Protein AF-A0A938R7X8-F1 (afdb_monomer_lite)

Secondary structure (DSSP, 8-state):
-TTHHHHTSHHHHT--------EEEEEEEEEETTEEEEEEEEEETTTTEEEEEEEEES---BSTTHHHHHHHHHTT-B--HHHHHHHHHHHHHHH--B-TT--HHHHHHHHHHHHGGGGGGGGT--HHHHHTEEEESS-GGG--S-SEEEEEGGGS-TT-TTTTSS-----SSSHHHHHHHHHHHTT-EEEEE-SHHHHHHHHHHHHHTT---EEEE--HHHHHHHHHHHHHH---EEEEPEES--TTTTT-HHHHHTT---SPPEE-HHHHHHHHHHHH-

Foldseek 3Di:
DVCVCVCPDCCNVPVPPPDDQPFAWFKFWAQFQQWIWIKIFTARLVQQFGQFIDIDIPWDKPPPCLRVVLRVQRHRWHLDLVGNLVSLVCSCVPVVMDIPRDDSVRVSVRSNQRSLLSVCVVLPDGRVLNVQKDWFLDRLVPQALFAEEEEELLQDDLPDPCSQHKDDPLPVPTQVSVVCVLCVVSNHYYIYAQADVSVLVVLLVCVVVPTQAYEYEDAPVVCNVCRVSSNVSNRTYMYGYWDDDDCVNVVNVVCSRVSNDNHHIHGPVVSSSSSSVVNHD

Sequence (281 aa):
KEKLPHFSSHDHIFKVRDALPRRKTLTSILKAPGGLIRISMAIDTKTQVINQILITGDFFAYPKRAIFDLESLLKNSKTTSSNTKQIIRNFFAGQKPSIPGVKEDHFIQAVEEGLQKMDLLPHGFDEEDTHHLFPVSKPFAEVKKPEVLLLPYCAKEIDCDFRYQKGCEECGRCSIGDAVQMARSFNMDYLTIQNYEDLESTLYQVKGSGARAFIGSCCEPFYGKHRPDFERIGLPGILVDVERSTCYDLNQEKEAHFGRFENQTHLNLMLLKRVLEYVHG

pLDDT: mean 88.27, std 12.66, range [46.53, 98.31]

Radius of gyration: 22.04 Å; chains: 1; bounding box: 62×57×53 Å

Structure (mmCIF, N/CA/C/O backbone):
data_AF-A0A938R7X8-F1
#
_entry.id   AF-A0A938R7X8-F1
#
loop_
_atom_site.group_PDB
_atom_site.id
_atom_site.type_symbol
_atom_site.label_atom_id
_atom_site.label_alt_id
_atom_site.label_comp_id
_atom_site.label_asym_id
_atom_site.label_entity_id
_atom_site.label_seq_id
_atom_site.pdbx_PDB_ins_code
_atom_site.Cartn_x
_atom_site.Cartn_y
_atom_site.Cartn_z
_atom_site.occupancy
_atom_site.B_iso_or_equiv
_atom_site.auth_seq_id
_atom_site.auth_comp_id
_atom_site.auth_asym_id
_atom_site.auth_atom_id
_atom_site.pdbx_PDB_model_num
ATOM 1 N N . LYS A 1 1 ? -35.991 -30.883 30.902 1.00 56.56 1 LYS A N 1
ATOM 2 C CA . LYS A 1 1 ? -35.515 -32.249 30.557 1.00 56.56 1 LYS A CA 1
ATOM 3 C C . LYS A 1 1 ? -35.259 -32.448 29.052 1.00 56.56 1 LYS A C 1
ATOM 5 O O . LYS A 1 1 ? -34.565 -33.391 28.715 1.00 56.56 1 LYS A O 1
ATOM 10 N N . GLU A 1 2 ? -35.701 -31.554 28.160 1.00 63.00 2 GLU A N 1
ATOM 11 C CA . GLU A 1 2 ? -35.600 -31.742 26.694 1.00 63.00 2 GLU A CA 1
ATOM 12 C C . GLU A 1 2 ? -34.209 -31.568 26.063 1.00 63.00 2 GLU A C 1
ATOM 14 O O . GLU A 1 2 ? -33.995 -32.036 24.953 1.00 63.00 2 GLU A O 1
ATOM 19 N N . LYS A 1 3 ? -33.234 -30.941 26.737 1.00 66.06 3 LYS A N 1
ATOM 20 C CA . LYS A 1 3 ? -31.886 -30.737 26.160 1.00 66.06 3 LYS A CA 1
ATOM 21 C C . LYS A 1 3 ? -30.857 -31.810 26.536 1.00 66.06 3 LYS A C 1
ATOM 23 O O . LYS A 1 3 ? -29.767 -31.821 25.976 1.00 66.06 3 LYS A O 1
ATOM 28 N N . LEU A 1 4 ? -31.199 -32.715 27.459 1.00 73.56 4 LEU A N 1
ATOM 29 C CA . LEU A 1 4 ? -30.327 -33.818 27.889 1.00 73.56 4 LEU A CA 1
ATOM 30 C C . LEU A 1 4 ? -29.855 -34.692 26.711 1.00 73.56 4 LEU A C 1
ATOM 32 O O . LEU A 1 4 ? -28.650 -34.879 26.592 1.00 73.56 4 LEU A O 1
ATOM 36 N N . PRO A 1 5 ? -30.731 -35.128 25.782 1.00 76.75 5 PRO A N 1
ATOM 37 C CA . PRO A 1 5 ? -30.308 -35.950 24.646 1.00 76.75 5 PRO A CA 1
ATOM 38 C C . PRO A 1 5 ? -29.295 -35.246 23.734 1.00 76.75 5 PRO A C 1
ATOM 40 O O . PRO A 1 5 ? -28.366 -35.875 23.241 1.00 76.75 5 PRO A O 1
ATOM 43 N N . HIS A 1 6 ? -29.437 -33.929 23.550 1.00 74.50 6 HIS A N 1
ATOM 44 C CA . HIS A 1 6 ? -28.512 -33.126 22.752 1.00 74.50 6 HIS A CA 1
ATOM 45 C C . HIS A 1 6 ? -27.136 -33.016 23.423 1.00 74.50 6 HIS A C 1
ATOM 47 O O . HIS A 1 6 ? -26.118 -33.239 22.773 1.00 74.50 6 HIS A O 1
ATOM 53 N N . PHE A 1 7 ? -27.084 -32.713 24.725 1.00 75.50 7 PHE A N 1
ATOM 54 C CA . PHE A 1 7 ? -25.819 -32.601 25.465 1.00 75.50 7 PHE A CA 1
ATOM 55 C C . PHE A 1 7 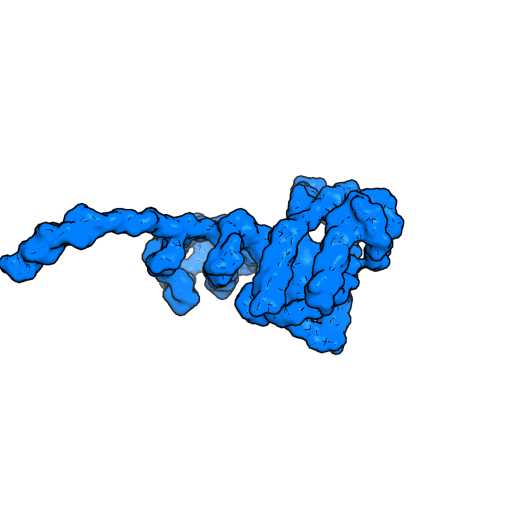? -25.107 -33.947 25.666 1.00 75.50 7 PHE A C 1
ATOM 57 O O . PHE A 1 7 ? -23.892 -33.974 25.831 1.00 75.50 7 PHE A O 1
ATOM 64 N N . SER A 1 8 ? -25.850 -35.054 25.625 1.00 79.62 8 SER A N 1
ATOM 65 C CA . SER A 1 8 ? -25.316 -36.418 25.691 1.00 79.62 8 SER A CA 1
ATOM 66 C C . SER A 1 8 ? -25.003 -37.026 24.317 1.00 79.62 8 SER A C 1
ATOM 68 O O . SER A 1 8 ? -24.576 -38.177 24.251 1.00 79.62 8 SER A O 1
ATOM 70 N N . SER A 1 9 ? -25.241 -36.299 23.220 1.00 81.75 9 SER A N 1
ATOM 71 C CA . SER A 1 9 ? -25.013 -36.810 21.865 1.00 81.75 9 SER A CA 1
ATOM 72 C C . SER A 1 9 ? -23.523 -36.904 21.534 1.00 81.75 9 SER A C 1
ATOM 74 O O . SER A 1 9 ? -22.719 -36.083 21.983 1.00 81.75 9 SER A O 1
ATOM 76 N N . HIS A 1 10 ? -23.157 -37.886 20.705 1.00 73.00 10 HIS A N 1
ATOM 77 C CA . HIS A 1 10 ? -21.786 -38.044 20.213 1.00 73.00 10 HIS A CA 1
ATOM 78 C C . HIS A 1 10 ? -21.304 -36.772 19.496 1.00 73.00 10 HIS A C 1
ATOM 80 O O . HIS A 1 10 ? -20.200 -36.310 19.754 1.00 73.00 10 HIS A O 1
ATOM 86 N N . ASP A 1 11 ? -22.167 -36.142 18.697 1.00 72.62 11 ASP A N 1
ATOM 87 C CA . ASP A 1 11 ? -21.856 -34.898 17.983 1.00 72.62 11 ASP A CA 1
ATOM 88 C C . ASP A 1 11 ? -21.576 -33.713 18.910 1.00 72.62 11 ASP A C 1
ATOM 90 O O . ASP A 1 11 ? -20.862 -32.794 18.523 1.00 72.62 11 ASP A O 1
ATOM 94 N N . HIS A 1 12 ? -22.133 -33.703 20.126 1.00 75.81 12 HIS A N 1
ATOM 95 C CA . HIS A 1 12 ? -21.871 -32.664 21.120 1.00 75.81 12 HIS A CA 1
ATOM 96 C C . HIS A 1 12 ? -20.635 -32.978 21.972 1.00 75.81 12 HIS A C 1
ATOM 98 O O . HIS A 1 12 ? -19.799 -32.100 22.179 1.00 75.81 12 HIS A O 1
ATOM 104 N N . ILE A 1 13 ? -20.505 -34.225 22.438 1.00 77.31 13 ILE A N 1
ATOM 105 C CA . ILE A 1 13 ? -19.392 -34.695 23.282 1.00 77.31 13 ILE A CA 1
ATOM 106 C C . ILE A 1 13 ? -18.076 -34.707 22.495 1.00 77.31 13 ILE A C 1
ATOM 108 O O . ILE A 1 13 ? -17.041 -34.279 23.003 1.00 77.31 13 ILE A O 1
ATOM 112 N N . PHE A 1 14 ? -18.129 -35.164 21.245 1.00 72.06 14 PHE A N 1
ATOM 113 C CA . PHE A 1 14 ? -16.994 -35.280 20.333 1.00 72.06 14 PHE A CA 1
ATOM 114 C C . PHE A 1 14 ? -17.042 -34.235 19.229 1.00 72.06 14 PHE A C 1
ATOM 116 O O . PHE A 1 14 ? -16.393 -34.424 18.199 1.00 72.06 14 PHE A O 1
ATOM 123 N N . LYS A 1 15 ? -17.779 -33.128 19.431 1.00 59.47 15 LYS A N 1
ATOM 124 C CA . LYS A 1 15 ? -17.683 -31.977 18.536 1.00 59.47 15 LYS A CA 1
ATOM 125 C C . LYS A 1 15 ? -16.214 -31.602 18.472 1.00 59.47 15 LYS A C 1
ATOM 127 O O . LYS A 1 15 ? -15.658 -31.084 19.444 1.00 59.47 15 LYS A O 1
ATOM 132 N N . VAL A 1 16 ? -15.578 -31.937 17.352 1.00 54.16 16 VAL A N 1
ATOM 133 C CA . VAL A 1 16 ? -14.173 -31.635 17.120 1.00 54.16 16 VAL A CA 1
ATOM 134 C C . VAL A 1 16 ? -14.055 -30.144 17.365 1.00 54.16 16 VAL A C 1
ATOM 136 O O . VAL A 1 16 ? -14.810 -29.363 16.781 1.00 54.16 16 VAL A O 1
ATOM 139 N N . ARG A 1 17 ? -13.204 -29.758 18.323 1.00 51.19 17 ARG A N 1
ATOM 140 C CA . ARG A 1 17 ? -12.912 -28.348 18.563 1.00 51.19 17 ARG A CA 1
ATOM 141 C C . ARG A 1 17 ? -12.543 -27.784 17.202 1.00 51.19 17 ARG A C 1
ATOM 143 O O . ARG A 1 17 ? -11.549 -28.226 16.628 1.00 51.19 17 ARG A O 1
ATOM 150 N N . ASP A 1 18 ? -13.378 -26.887 16.676 1.00 49.06 18 ASP A N 1
ATOM 151 C CA . ASP A 1 18 ? -13.040 -26.162 15.459 1.00 49.06 18 ASP A CA 1
ATOM 152 C C . ASP A 1 18 ? -11.611 -25.653 15.640 1.00 49.06 18 ASP A C 1
ATOM 154 O O . ASP A 1 18 ? -11.250 -25.225 16.746 1.00 49.06 18 ASP A O 1
ATOM 158 N N . ALA A 1 19 ? -10.795 -25.740 14.587 1.00 53.16 19 ALA A N 1
ATOM 159 C CA . ALA A 1 19 ? -9.468 -25.143 14.618 1.00 53.16 19 ALA A CA 1
ATOM 160 C C . ALA A 1 19 ? -9.593 -23.740 15.228 1.00 53.16 19 ALA A C 1
ATOM 162 O O . ALA A 1 19 ? -10.520 -23.002 14.866 1.00 53.16 19 ALA A O 1
ATOM 163 N N . LEU A 1 20 ? -8.724 -23.431 16.202 1.00 53.94 20 LEU A N 1
ATOM 164 C CA . LEU A 1 20 ? -8.710 -22.142 16.897 1.00 53.94 20 LEU A CA 1
ATOM 165 C C . LEU A 1 20 ? -8.924 -21.022 15.870 1.00 53.94 20 LEU A C 1
ATOM 167 O O . LEU A 1 20 ? -8.388 -21.146 14.760 1.00 53.94 20 LEU A O 1
ATOM 171 N N . PRO A 1 21 ? -9.713 -19.976 16.194 1.00 55.12 21 PRO A N 1
ATOM 172 C CA . PRO A 1 21 ? -9.964 -18.891 15.256 1.00 55.12 21 PRO A CA 1
ATOM 173 C C . PRO A 1 21 ? -8.640 -18.485 14.623 1.00 55.12 21 PRO A C 1
ATOM 175 O O . PRO A 1 21 ? -7.657 -18.263 15.335 1.00 55.12 21 PRO A O 1
ATOM 178 N N . ARG A 1 22 ? -8.596 -18.499 13.284 1.00 71.19 22 ARG A N 1
ATOM 179 C CA . ARG A 1 22 ? -7.396 -18.154 12.521 1.00 71.19 22 ARG A CA 1
ATOM 180 C C . ARG A 1 22 ? -7.185 -16.662 12.722 1.00 71.19 22 ARG A C 1
ATOM 182 O O . ARG A 1 22 ? -7.706 -15.851 11.955 1.00 71.19 22 ARG A O 1
ATOM 189 N N . ARG A 1 23 ? -6.525 -16.330 13.830 1.00 82.56 23 ARG A N 1
ATOM 190 C CA . ARG A 1 23 ? -6.123 -14.982 14.191 1.00 82.56 23 ARG A CA 1
ATOM 191 C C . ARG A 1 23 ? -5.153 -14.535 13.114 1.00 82.56 23 ARG A C 1
ATOM 193 O O . ARG A 1 23 ? -4.143 -15.198 12.908 1.00 82.56 23 ARG A O 1
ATOM 200 N N . LYS A 1 24 ? -5.517 -13.471 12.410 1.00 88.50 24 LYS A N 1
ATOM 201 C CA . LYS A 1 24 ? -4.714 -12.868 11.352 1.00 88.50 24 LYS A CA 1
ATOM 202 C C . LYS A 1 24 ? -4.356 -11.449 11.736 1.00 88.50 24 LYS A C 1
ATOM 204 O O . LYS A 1 24 ? -5.211 -10.715 12.232 1.00 88.50 24 LYS A O 1
ATOM 209 N N . THR A 1 25 ? -3.099 -11.097 11.544 1.00 90.88 25 THR A N 1
ATOM 210 C CA . THR A 1 25 ? -2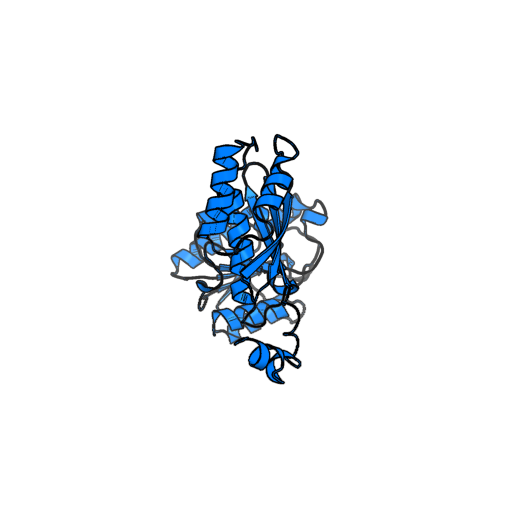.580 -9.752 11.742 1.00 90.88 25 THR A CA 1
ATOM 211 C C . THR A 1 25 ? -2.675 -8.989 10.432 1.00 90.88 25 THR A C 1
ATOM 213 O O . THR A 1 25 ? -2.305 -9.516 9.391 1.00 90.88 25 THR A O 1
ATOM 216 N N . LEU A 1 26 ? -3.207 -7.771 10.484 1.00 92.50 26 LEU A N 1
ATOM 217 C CA . LEU A 1 26 ? -3.293 -6.857 9.351 1.00 92.50 26 LEU A CA 1
ATOM 218 C C . LEU A 1 26 ? -2.761 -5.496 9.766 1.00 92.50 26 LEU A C 1
ATOM 220 O O . LEU A 1 26 ? -2.985 -5.053 10.898 1.00 92.50 26 LEU A O 1
ATOM 224 N N . THR A 1 27 ? -2.114 -4.810 8.831 1.00 91.44 27 THR A N 1
ATOM 225 C CA . THR A 1 27 ? -1.533 -3.491 9.073 1.00 91.44 27 THR A CA 1
ATOM 226 C C . THR A 1 27 ? -1.961 -2.474 8.032 1.00 91.44 27 THR A C 1
ATOM 228 O O . THR A 1 27 ? -2.244 -2.802 6.879 1.00 91.44 27 THR A O 1
ATOM 231 N N . SER A 1 28 ? -1.980 -1.209 8.426 1.00 91.88 28 SER A N 1
ATOM 232 C CA . SER A 1 28 ? -2.167 -0.087 7.510 1.00 91.88 28 SER A CA 1
ATOM 233 C C . SER A 1 28 ? -1.386 1.128 7.974 1.00 91.88 28 SER A C 1
ATOM 235 O O . SER A 1 28 ? -1.013 1.251 9.144 1.00 91.88 28 SER A O 1
ATOM 237 N N . ILE A 1 29 ? -1.114 2.014 7.019 1.00 89.00 29 ILE A N 1
ATOM 238 C CA . ILE A 1 29 ? -0.301 3.205 7.219 1.00 89.00 29 ILE A CA 1
ATOM 239 C C . ILE A 1 29 ? -0.953 4.359 6.480 1.00 89.00 29 ILE A C 1
ATOM 241 O O . ILE A 1 29 ? -1.178 4.292 5.272 1.00 89.00 29 ILE A O 1
ATOM 245 N N . LEU A 1 30 ? -1.220 5.435 7.208 1.00 89.81 30 LEU A N 1
ATOM 246 C CA . LEU A 1 30 ? -1.858 6.633 6.690 1.00 89.81 30 LEU A CA 1
ATOM 247 C C . LEU A 1 30 ? -1.060 7.869 7.099 1.00 89.81 30 LEU A C 1
ATOM 249 O O . LEU A 1 30 ? -0.800 8.077 8.281 1.00 89.81 30 LEU A O 1
ATOM 253 N N . LYS A 1 31 ? -0.704 8.723 6.136 1.00 87.81 31 LYS A N 1
ATOM 254 C CA . LYS A 1 31 ? -0.085 10.021 6.420 1.00 87.81 31 LYS A CA 1
ATOM 255 C C . LYS A 1 31 ? -1.167 11.091 6.539 1.00 87.81 31 LYS A C 1
ATOM 257 O O . LYS A 1 31 ? -1.825 11.421 5.561 1.00 87.81 31 LYS A O 1
ATOM 262 N N . ALA A 1 32 ? -1.328 11.640 7.737 1.00 90.50 32 ALA A N 1
ATOM 263 C CA . ALA A 1 32 ? -2.144 12.818 8.001 1.00 90.50 32 ALA A CA 1
ATOM 264 C C . ALA A 1 32 ? -1.258 14.079 8.104 1.00 90.50 32 ALA A C 1
ATOM 266 O O . ALA A 1 32 ? -0.057 13.966 8.379 1.00 90.50 32 ALA A O 1
ATOM 267 N N . PRO A 1 33 ? -1.828 15.295 7.963 1.00 88.44 33 PRO A N 1
ATOM 268 C CA . PRO A 1 33 ? -1.092 16.547 8.174 1.00 88.44 33 PRO A CA 1
ATOM 269 C C . PRO A 1 33 ? -0.397 16.637 9.540 1.00 88.44 33 PRO A C 1
ATOM 271 O O . PRO A 1 33 ? 0.653 17.258 9.660 1.00 88.44 33 PRO A O 1
ATOM 274 N N . GLY A 1 34 ? -0.983 16.016 10.566 1.00 87.25 34 GLY A N 1
ATOM 275 C CA . GLY A 1 34 ? -0.454 15.979 11.931 1.00 87.25 34 GLY A CA 1
ATOM 276 C C . GLY A 1 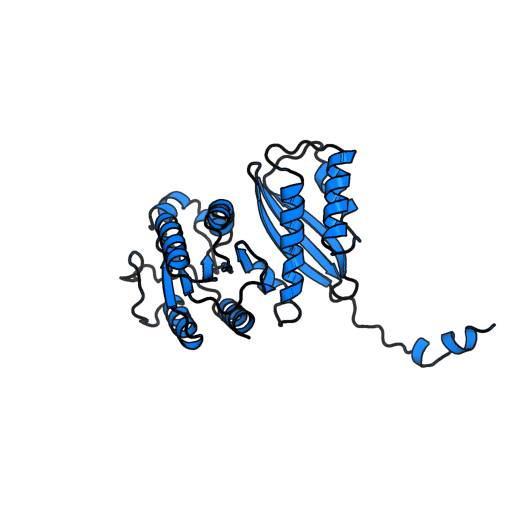34 ? 0.522 14.844 12.231 1.00 87.25 34 GLY A C 1
ATOM 277 O O . GLY A 1 34 ? 1.016 14.779 13.352 1.00 87.25 34 GLY A O 1
ATOM 278 N N . GLY A 1 35 ? 0.767 13.942 11.276 1.00 88.94 35 GLY A N 1
ATOM 279 C CA . GLY A 1 35 ? 1.631 12.782 11.474 1.00 88.94 35 GLY A CA 1
ATOM 280 C C . GLY A 1 35 ? 1.203 11.531 10.700 1.00 88.94 35 GLY A C 1
ATOM 281 O O . GLY A 1 35 ? 0.107 11.440 10.157 1.00 88.94 35 GLY A O 1
ATOM 282 N N . LEU A 1 36 ? 2.100 10.558 10.628 1.00 89.38 36 LEU A N 1
ATOM 283 C CA . LEU A 1 36 ? 1.872 9.182 10.227 1.00 89.38 36 LEU A CA 1
ATOM 284 C C . LEU A 1 36 ? 1.083 8.432 11.306 1.00 89.38 36 LEU A C 1
ATOM 286 O O . LEU A 1 36 ? 1.464 8.427 12.473 1.00 89.38 36 LEU A O 1
ATOM 290 N N . ILE A 1 37 ? 0.027 7.744 10.895 1.00 93.12 37 ILE A N 1
ATOM 291 C CA . ILE A 1 37 ? -0.761 6.812 11.697 1.00 93.12 37 ILE A CA 1
ATOM 292 C C . ILE A 1 37 ? -0.466 5.410 11.176 1.00 93.12 37 ILE A C 1
ATOM 294 O O . ILE A 1 37 ? -0.637 5.137 9.989 1.00 93.12 37 ILE A O 1
ATOM 298 N N . ARG A 1 38 ? -0.038 4.517 12.062 1.00 92.56 38 ARG A N 1
ATOM 299 C CA . ARG A 1 38 ? 0.151 3.093 11.799 1.00 92.56 38 ARG A CA 1
ATOM 300 C C . ARG A 1 38 ? -0.859 2.313 12.620 1.00 92.56 38 ARG A C 1
ATOM 302 O O . ARG A 1 38 ? -1.010 2.548 13.817 1.00 92.56 38 ARG A O 1
ATOM 309 N N . ILE A 1 39 ? -1.541 1.376 11.982 1.00 94.50 39 ILE A N 1
ATOM 310 C CA . ILE A 1 39 ? -2.485 0.487 12.646 1.00 94.50 39 ILE A CA 1
ATOM 311 C C . ILE A 1 39 ? -1.992 -0.942 12.497 1.00 94.50 39 ILE A C 1
ATOM 313 O O . ILE A 1 39 ? -1.574 -1.358 11.421 1.00 94.50 39 ILE A O 1
ATOM 317 N N . SER A 1 40 ? -2.045 -1.696 13.588 1.00 94.25 40 SER A N 1
ATOM 318 C CA . SER A 1 40 ? -1.835 -3.141 13.610 1.00 94.25 40 SER A CA 1
ATOM 319 C C . SER A 1 40 ? -3.025 -3.788 14.300 1.00 94.25 40 SER A C 1
ATOM 321 O O . SER A 1 40 ? -3.309 -3.509 15.463 1.00 94.25 40 SER A O 1
ATOM 323 N N . MET A 1 41 ? -3.753 -4.634 13.583 1.00 95.06 41 MET A N 1
ATOM 324 C CA . MET A 1 41 ? -4.958 -5.295 14.071 1.00 95.06 41 MET A CA 1
ATOM 325 C C . MET A 1 41 ? -4.763 -6.794 14.050 1.00 95.06 41 MET A C 1
ATOM 327 O O . MET A 1 41 ? -4.311 -7.340 13.054 1.00 95.06 41 MET A O 1
ATOM 331 N N . ALA A 1 42 ? -5.172 -7.464 15.119 1.00 93.75 42 ALA A N 1
ATOM 332 C CA . ALA A 1 42 ? -5.318 -8.905 15.117 1.00 93.75 42 ALA A CA 1
ATOM 333 C C . ALA A 1 42 ? -6.804 -9.254 15.086 1.00 93.75 42 ALA A C 1
ATOM 335 O O . ALA A 1 42 ? -7.562 -8.844 15.970 1.00 93.75 42 ALA A O 1
ATOM 336 N N . ILE A 1 43 ? -7.207 -10.003 14.068 1.00 92.88 43 ILE A N 1
ATOM 337 C CA . ILE A 1 43 ? -8.603 -10.225 13.711 1.00 92.88 43 ILE A CA 1
ATOM 338 C C . ILE A 1 43 ? -8.905 -11.715 13.704 1.00 92.88 43 ILE A C 1
ATOM 340 O O . ILE A 1 43 ? -8.140 -12.524 13.179 1.00 92.88 43 ILE A O 1
ATOM 344 N N . ASP A 1 44 ? -10.064 -12.069 14.240 1.00 91.62 44 ASP A N 1
ATOM 345 C CA . ASP A 1 44 ? -10.654 -13.382 14.055 1.00 91.62 44 ASP A CA 1
ATOM 346 C C . ASP A 1 44 ? -11.395 -13.405 12.716 1.00 91.62 44 ASP A C 1
ATOM 348 O O . ASP A 1 44 ? -12.475 -12.830 12.563 1.00 91.62 44 ASP A O 1
ATOM 352 N N . THR A 1 45 ? -10.806 -14.091 11.741 1.00 85.81 45 THR A N 1
ATOM 353 C CA . THR A 1 45 ? -11.348 -14.205 10.379 1.00 85.81 45 THR A CA 1
ATOM 354 C C . THR A 1 45 ? -12.679 -14.957 10.310 1.00 85.81 45 THR A C 1
ATOM 356 O O . THR A 1 45 ? -13.454 -14.729 9.381 1.00 85.81 45 THR A O 1
ATOM 359 N N . LYS A 1 46 ? -12.997 -15.811 11.295 1.00 86.31 46 LYS A N 1
ATOM 360 C CA . LYS A 1 46 ? -14.267 -16.549 11.349 1.00 86.31 46 LYS A CA 1
ATOM 361 C C . LYS A 1 46 ? -15.376 -15.698 11.951 1.00 86.31 46 LYS A C 1
ATOM 363 O O . LYS A 1 46 ? -16.487 -15.682 11.430 1.00 86.31 46 LYS A O 1
ATOM 368 N N . THR A 1 47 ? -15.098 -15.008 13.056 1.00 89.81 47 THR A N 1
ATOM 369 C CA . THR A 1 47 ? -16.126 -14.206 13.745 1.00 89.81 47 THR A CA 1
ATOM 370 C C . THR A 1 47 ? -16.205 -12.762 13.255 1.00 89.81 47 THR A C 1
ATOM 372 O O . THR A 1 47 ? -17.178 -12.074 13.592 1.00 89.81 47 THR A O 1
ATOM 375 N N . GLN A 1 48 ? -15.242 -12.330 12.428 1.00 91.50 48 GLN A N 1
ATOM 376 C CA . GLN A 1 48 ? -15.125 -10.975 11.880 1.00 91.50 48 GLN A CA 1
ATOM 377 C C . GLN A 1 48 ? -15.073 -9.938 13.013 1.00 91.50 48 GLN A C 1
ATOM 379 O O . GLN A 1 48 ? -15.849 -8.980 13.070 1.00 91.50 48 GLN A O 1
ATOM 384 N N . VAL A 1 49 ? -14.195 -10.203 13.986 1.00 94.62 49 VAL A N 1
ATOM 385 C CA . VAL A 1 49 ? -14.023 -9.411 15.211 1.00 94.62 49 VAL A CA 1
ATOM 386 C C . VAL A 1 49 ? -12.565 -8.996 15.359 1.00 94.62 49 VAL A C 1
ATOM 388 O O . VAL A 1 49 ? -11.660 -9.818 15.229 1.00 94.62 49 VAL A O 1
ATOM 391 N N . ILE A 1 50 ? -12.346 -7.726 15.693 1.00 95.81 50 ILE A N 1
ATOM 392 C CA . ILE A 1 50 ? -11.031 -7.185 16.041 1.00 95.81 50 ILE A CA 1
ATOM 393 C C . ILE A 1 50 ? -10.686 -7.671 17.453 1.00 95.81 50 ILE A C 1
ATOM 395 O O . ILE A 1 50 ? -11.196 -7.136 18.431 1.00 95.81 50 ILE A O 1
ATOM 399 N N . ASN A 1 51 ? -9.835 -8.684 17.610 1.00 94.38 51 ASN A N 1
ATOM 400 C CA . ASN A 1 51 ? -9.418 -9.150 18.941 1.00 94.38 51 ASN A CA 1
ATOM 401 C C . ASN A 1 51 ? -8.503 -8.140 19.642 1.00 94.38 51 ASN A C 1
ATOM 403 O O . ASN A 1 51 ? -8.508 -8.029 20.870 1.00 94.38 51 ASN A O 1
ATOM 407 N N . GLN A 1 52 ? -7.684 -7.441 18.859 1.00 94.69 52 GLN A N 1
ATOM 408 C CA . GLN A 1 52 ? -6.741 -6.440 19.332 1.00 94.69 52 GLN A CA 1
ATOM 409 C C . GLN A 1 52 ? -6.475 -5.430 18.220 1.00 94.69 52 GLN A C 1
ATOM 411 O O . GLN A 1 52 ? -6.411 -5.804 17.052 1.00 94.69 52 GLN A O 1
ATOM 416 N N . ILE A 1 53 ? -6.289 -4.172 18.596 1.00 96.38 53 ILE A N 1
ATOM 417 C CA . ILE A 1 53 ? -5.814 -3.110 17.719 1.00 96.38 53 ILE A CA 1
ATOM 418 C C . ILE A 1 53 ? -4.751 -2.312 18.468 1.00 96.38 53 ILE A C 1
ATOM 420 O O . ILE A 1 53 ? -4.876 -2.100 19.673 1.00 96.38 53 ILE A O 1
ATOM 424 N N . LEU A 1 54 ? -3.702 -1.933 17.754 1.00 96.31 54 LEU A N 1
ATOM 425 C CA . LEU A 1 54 ? -2.635 -1.057 18.203 1.00 96.31 54 LEU A CA 1
ATOM 426 C C . LEU A 1 54 ? -2.535 0.089 17.196 1.00 96.31 54 LEU A C 1
ATOM 428 O O . LEU A 1 54 ? -2.411 -0.156 15.994 1.00 96.31 54 LEU A O 1
ATOM 432 N N . ILE A 1 55 ? -2.609 1.318 17.688 1.00 95.94 55 ILE A N 1
ATOM 433 C CA . ILE A 1 55 ? -2.544 2.548 16.912 1.00 95.94 55 ILE A CA 1
ATOM 434 C C . ILE A 1 55 ? -1.287 3.296 17.356 1.00 95.94 55 ILE A C 1
ATOM 436 O O . ILE A 1 55 ? -1.191 3.790 18.478 1.00 95.94 55 ILE A O 1
ATOM 440 N N . THR A 1 56 ? -0.308 3.387 16.464 1.00 93.69 56 THR A N 1
ATOM 441 C CA . THR A 1 56 ? 0.966 4.076 16.700 1.00 93.69 56 THR A CA 1
ATOM 442 C C . THR A 1 56 ? 1.196 5.148 15.646 1.00 93.69 56 THR A C 1
ATOM 444 O O . THR A 1 56 ? 0.442 5.267 14.682 1.00 93.69 56 THR A O 1
ATOM 447 N N . GLY A 1 57 ? 2.211 5.984 15.836 1.00 89.12 57 GLY A N 1
ATOM 448 C CA . GLY A 1 57 ? 2.486 7.080 14.920 1.00 89.12 57 GLY A CA 1
ATOM 449 C C . GLY A 1 57 ? 3.373 8.157 15.518 1.00 89.12 57 GLY A C 1
ATOM 450 O O . GLY A 1 57 ? 3.782 8.061 16.674 1.00 89.12 57 GLY A O 1
ATOM 451 N N . ASP A 1 58 ? 3.637 9.191 14.726 1.00 90.19 58 ASP A N 1
ATOM 452 C CA . ASP A 1 58 ? 4.408 10.384 15.109 1.00 90.19 58 ASP A CA 1
ATOM 453 C C . ASP A 1 58 ? 3.502 11.610 15.389 1.00 90.19 58 ASP A C 1
ATOM 455 O O . ASP A 1 58 ? 3.963 12.750 15.377 1.00 90.19 58 ASP A O 1
ATOM 459 N N . PHE A 1 59 ? 2.212 11.389 15.670 1.00 92.06 59 PHE A N 1
ATOM 460 C CA . PHE A 1 59 ? 1.242 12.434 16.013 1.00 92.06 59 PHE A CA 1
ATOM 461 C C . PHE A 1 59 ? 1.099 12.626 17.532 1.00 92.06 59 PHE A C 1
ATOM 463 O O . PHE A 1 59 ? 1.285 11.707 18.331 1.00 92.06 59 PHE A O 1
ATOM 470 N N . PHE A 1 60 ? 0.686 13.825 17.946 1.00 91.88 60 PHE A N 1
ATOM 471 C CA . PHE A 1 60 ? 0.454 14.150 19.355 1.00 91.88 60 PHE A CA 1
ATOM 472 C C . PHE A 1 60 ? -1.037 14.139 19.685 1.00 91.88 60 PHE A C 1
ATOM 474 O O . PHE A 1 60 ? -1.809 14.879 19.082 1.00 91.88 60 PHE A O 1
ATOM 481 N N . ALA A 1 61 ? -1.438 13.337 20.673 1.00 93.44 61 ALA A N 1
ATOM 482 C CA . ALA A 1 61 ? -2.821 13.247 21.132 1.00 93.44 61 ALA A CA 1
ATOM 483 C C . ALA A 1 61 ? -2.992 13.782 22.560 1.00 93.44 61 ALA A C 1
ATOM 485 O O . ALA A 1 61 ? -2.226 13.451 23.471 1.00 93.44 61 ALA A O 1
ATOM 486 N N . TYR A 1 62 ? -4.041 14.579 22.759 1.00 93.81 62 TYR A N 1
ATOM 487 C CA . TYR A 1 62 ? -4.420 15.158 24.041 1.00 93.81 62 TYR A CA 1
ATOM 488 C C . TYR A 1 62 ? -5.879 14.803 24.370 1.00 93.81 62 TYR A C 1
ATOM 490 O O . TYR A 1 62 ? -6.774 15.142 23.595 1.00 93.81 62 TYR A O 1
ATOM 498 N N . PRO A 1 63 ? -6.148 14.155 25.518 1.00 94.00 63 PRO A N 1
ATOM 499 C CA . PRO A 1 63 ? -5.186 13.694 26.525 1.00 94.00 63 PRO A CA 1
ATOM 500 C C . PRO A 1 63 ? -4.299 12.543 26.015 1.00 94.00 63 PRO A C 1
ATOM 502 O O . PRO A 1 63 ? -4.689 11.816 25.108 1.00 94.00 63 PRO A O 1
ATOM 505 N N . LYS A 1 64 ? -3.140 12.310 26.656 1.00 89.19 64 LYS A N 1
ATOM 506 C CA . LYS A 1 64 ? -2.196 11.231 26.272 1.00 89.19 64 LYS A CA 1
ATOM 507 C C . LYS A 1 64 ? -2.840 9.839 26.210 1.00 89.19 64 LYS A C 1
ATOM 509 O O . LYS A 1 64 ? -2.363 8.971 25.494 1.00 89.19 64 LYS A O 1
ATOM 514 N N . ARG A 1 65 ? -3.919 9.628 26.972 1.00 93.44 65 ARG A N 1
ATOM 515 C CA . ARG A 1 65 ? -4.673 8.368 27.023 1.00 93.44 65 ARG A CA 1
ATOM 516 C C . ARG A 1 65 ? -5.693 8.173 25.898 1.00 93.44 65 ARG A C 1
ATOM 518 O O . ARG A 1 65 ? -6.207 7.071 25.766 1.00 93.44 65 ARG A O 1
ATOM 525 N N . ALA A 1 66 ? -5.967 9.204 25.095 1.00 94.88 66 ALA A N 1
ATOM 526 C CA . ALA A 1 66 ? -7.027 9.182 24.087 1.00 94.88 66 ALA A CA 1
ATOM 527 C C . ALA A 1 66 ? -6.891 8.001 23.113 1.00 94.88 66 ALA A C 1
ATOM 529 O O . ALA A 1 66 ? -7.882 7.362 22.776 1.00 94.88 66 ALA A O 1
ATOM 530 N N . ILE A 1 67 ? -5.664 7.675 22.702 1.00 95.31 67 ILE A N 1
ATOM 531 C CA . ILE A 1 67 ? -5.418 6.565 21.775 1.00 95.31 67 ILE A CA 1
ATOM 532 C C . ILE A 1 67 ? -5.696 5.213 22.434 1.00 95.31 67 ILE A C 1
ATOM 534 O O . ILE A 1 67 ? -6.394 4.399 21.842 1.00 95.31 67 ILE A O 1
ATOM 538 N N . PHE A 1 68 ? -5.277 5.008 23.687 1.00 95.50 68 PHE A N 1
ATOM 539 C CA . PHE A 1 68 ? -5.596 3.784 24.434 1.00 95.50 68 PHE A CA 1
ATOM 540 C C . PHE A 1 68 ? -7.103 3.615 24.662 1.00 95.50 68 PHE A C 1
ATOM 542 O O . PHE A 1 68 ? -7.624 2.498 24.623 1.00 95.50 68 PHE A O 1
ATOM 549 N N . ASP A 1 69 ? -7.816 4.719 24.896 1.00 96.44 69 ASP A N 1
ATOM 550 C CA . ASP A 1 69 ? -9.271 4.701 25.040 1.00 96.44 69 ASP A CA 1
ATOM 551 C C . ASP A 1 69 ? -9.940 4.307 23.706 1.00 96.44 69 ASP A C 1
ATOM 553 O O . ASP A 1 69 ? -10.827 3.451 23.696 1.00 96.44 69 ASP A O 1
ATOM 557 N N . LEU A 1 70 ? -9.470 4.844 22.572 1.00 96.75 70 LEU A N 1
ATOM 558 C CA . LEU A 1 70 ? -9.949 4.463 21.237 1.00 96.75 70 LEU A CA 1
ATOM 559 C C . LEU A 1 70 ? -9.647 2.992 20.900 1.00 96.75 70 LEU A C 1
ATOM 561 O O . LEU A 1 70 ? -10.534 2.272 20.442 1.00 96.75 70 LEU A O 1
ATOM 565 N N . GLU A 1 71 ? -8.426 2.523 21.163 1.00 97.44 71 GLU A N 1
ATOM 566 C CA . GLU A 1 71 ? -8.038 1.116 20.996 1.00 97.44 71 GLU A CA 1
ATOM 567 C C . GLU A 1 71 ? -8.942 0.185 21.809 1.00 97.44 71 GLU A C 1
ATOM 569 O O . GLU A 1 71 ? -9.402 -0.844 21.311 1.00 97.44 71 GLU A O 1
ATOM 574 N N . SER A 1 72 ? -9.246 0.570 23.051 1.00 96.94 72 SER A N 1
ATOM 575 C CA . SER A 1 72 ? -10.117 -0.198 23.942 1.00 96.94 72 SER A CA 1
ATOM 576 C C . SER A 1 72 ? -11.554 -0.283 23.426 1.00 96.94 72 SER A C 1
ATOM 578 O O . SER A 1 72 ? -12.188 -1.323 23.591 1.00 96.94 72 SER A O 1
ATOM 580 N N . LEU A 1 73 ? -12.063 0.775 22.784 1.00 96.94 73 LEU A N 1
ATOM 581 C CA . LEU A 1 73 ? -13.399 0.795 22.177 1.00 96.94 73 LEU A CA 1
ATOM 582 C C . LEU A 1 73 ? -13.487 -0.058 20.905 1.00 96.94 73 LEU A C 1
ATOM 584 O O . LEU A 1 73 ? -14.518 -0.674 20.639 1.00 96.94 73 LEU A O 1
ATOM 588 N N . LEU A 1 74 ? -12.418 -0.086 20.110 1.00 97.06 74 LEU A N 1
ATOM 589 C CA . LEU A 1 74 ? -12.343 -0.888 18.886 1.00 97.06 74 LEU A CA 1
ATOM 590 C C . LEU A 1 74 ? -12.055 -2.367 19.179 1.00 97.06 74 LEU A C 1
ATOM 592 O O . LEU A 1 74 ? -12.434 -3.241 18.391 1.00 97.06 74 LEU A O 1
ATOM 596 N N . LYS A 1 75 ? -11.431 -2.674 20.318 1.00 96.00 75 LYS A N 1
ATOM 597 C CA . LYS A 1 75 ? -11.205 -4.042 20.781 1.00 96.00 75 LYS A CA 1
ATOM 598 C C . LYS A 1 75 ? -12.528 -4.794 20.959 1.00 96.00 75 LYS A C 1
ATOM 600 O O . LYS A 1 75 ? -13.479 -4.308 21.557 1.00 96.00 75 LYS A O 1
ATOM 605 N N . ASN A 1 76 ? -12.553 -6.032 20.478 1.00 95.00 76 ASN A N 1
ATOM 606 C CA . ASN A 1 76 ? -13.703 -6.936 20.430 1.00 95.00 76 ASN A CA 1
ATOM 607 C C . ASN A 1 76 ? -14.903 -6.414 19.620 1.00 95.00 76 ASN A C 1
ATOM 609 O O . ASN A 1 76 ? -16.001 -6.962 19.727 1.00 95.00 76 ASN A O 1
ATOM 613 N N . SER A 1 77 ? -14.709 -5.388 18.791 1.00 95.69 77 SER A N 1
ATOM 614 C CA . SER A 1 77 ? -15.754 -4.866 17.915 1.00 95.69 77 SER A CA 1
ATOM 615 C C . SER A 1 77 ? -15.793 -5.601 16.568 1.00 95.69 77 SER A C 1
ATOM 617 O O . SER A 1 77 ? -14.846 -6.294 16.182 1.00 95.69 77 SER A O 1
ATOM 619 N N . LYS A 1 78 ? -16.915 -5.484 15.848 1.00 95.19 78 LYS A N 1
ATOM 620 C CA . LYS A 1 78 ? -17.076 -6.065 14.508 1.00 95.19 78 LYS A CA 1
ATOM 621 C C . LYS A 1 78 ? -16.241 -5.304 13.480 1.00 95.19 78 LYS A C 1
ATOM 623 O O . LYS A 1 78 ? -16.216 -4.076 13.508 1.00 95.19 78 LYS A O 1
ATOM 628 N N . THR A 1 79 ? -15.651 -6.033 12.532 1.00 93.50 79 THR A N 1
ATOM 629 C CA . THR A 1 79 ? -14.851 -5.485 11.416 1.00 93.50 79 THR A CA 1
ATOM 630 C C . THR A 1 79 ? -15.692 -4.786 10.342 1.00 93.50 79 THR A C 1
ATOM 632 O O . THR A 1 79 ? -15.156 -4.262 9.374 1.00 93.50 79 THR A O 1
ATOM 635 N N . THR A 1 80 ? -17.019 -4.756 10.473 1.00 93.56 80 THR A N 1
ATOM 636 C CA . THR A 1 80 ? -17.887 -4.066 9.514 1.00 93.56 80 THR A CA 1
ATOM 637 C C . THR A 1 80 ? -17.589 -2.565 9.491 1.00 93.56 80 THR A C 1
ATOM 639 O O . THR A 1 80 ? -17.605 -1.920 10.539 1.00 93.56 80 THR A O 1
ATOM 642 N N . SER A 1 81 ? -17.416 -2.005 8.288 1.00 90.75 81 SER A N 1
ATOM 643 C CA . SER A 1 81 ? -17.152 -0.575 8.048 1.00 90.75 81 SER A CA 1
ATOM 644 C C . SER A 1 81 ? -18.092 0.357 8.827 1.00 90.75 81 SER A C 1
ATOM 646 O O . SER A 1 81 ? -17.642 1.299 9.474 1.00 90.75 81 SER A O 1
ATOM 648 N N . SER A 1 82 ? -19.399 0.074 8.845 1.00 94.69 82 SER A N 1
ATOM 649 C CA . SER A 1 82 ? -20.376 0.884 9.586 1.00 94.69 82 SER A CA 1
ATOM 650 C C . SER A 1 82 ? -20.123 0.892 11.096 1.00 94.69 82 SER A C 1
ATOM 652 O O . SER A 1 82 ? -20.242 1.938 11.731 1.00 94.69 82 SER A O 1
ATOM 654 N N . ASN A 1 83 ? -19.740 -0.251 11.670 1.00 95.94 83 ASN A N 1
ATOM 655 C CA . ASN A 1 83 ? -19.488 -0.392 13.099 1.00 95.94 83 ASN A CA 1
ATOM 656 C C . ASN A 1 83 ? -18.223 0.367 13.520 1.00 95.94 83 ASN A C 1
ATOM 658 O O . ASN A 1 83 ? -18.268 1.166 14.454 1.00 95.94 83 ASN A O 1
ATOM 662 N N . THR A 1 84 ? -17.108 0.164 12.816 1.00 95.69 84 THR A N 1
ATOM 663 C CA . THR A 1 84 ? -15.839 0.835 13.135 1.00 95.69 84 THR A CA 1
ATOM 664 C C . THR A 1 84 ? -15.937 2.346 12.930 1.00 95.69 84 THR A C 1
ATOM 666 O O . THR A 1 84 ? -15.543 3.103 13.819 1.00 95.69 84 THR A O 1
ATOM 669 N N . LYS A 1 85 ? -16.570 2.799 11.836 1.00 96.94 85 LYS A N 1
ATOM 670 C CA . LYS A 1 85 ? -16.892 4.218 11.599 1.00 96.94 85 LYS A CA 1
ATOM 671 C C . LYS A 1 85 ? -17.693 4.822 12.742 1.00 96.94 85 LYS A C 1
ATOM 673 O O . LYS A 1 85 ? -17.353 5.900 13.226 1.00 96.94 85 LYS A O 1
ATOM 678 N N . GLN A 1 86 ? -18.748 4.138 13.182 1.00 97.31 86 GLN A N 1
ATOM 679 C CA . GLN A 1 86 ? -19.602 4.639 14.251 1.00 97.31 86 GLN A CA 1
ATOM 680 C C . GLN A 1 86 ? -18.848 4.747 15.580 1.00 97.31 86 GLN A C 1
ATOM 682 O O . GLN A 1 86 ? -18.996 5.751 16.273 1.00 97.31 86 GLN A O 1
ATOM 687 N N . ILE A 1 87 ? -18.025 3.751 15.928 1.00 97.44 87 ILE A N 1
ATOM 688 C CA . ILE A 1 87 ? -17.207 3.773 17.150 1.00 97.44 87 ILE A CA 1
ATOM 689 C C . ILE A 1 87 ? -16.264 4.979 17.142 1.00 97.44 87 ILE A C 1
ATOM 691 O O . ILE A 1 87 ? -16.228 5.727 18.120 1.00 97.44 87 ILE A O 1
ATOM 695 N N . ILE A 1 88 ? -15.551 5.201 16.034 1.00 97.31 88 ILE A N 1
ATOM 696 C CA . ILE A 1 88 ? -14.596 6.307 15.911 1.00 97.31 88 ILE A CA 1
ATOM 697 C C . ILE A 1 88 ? -15.328 7.651 15.999 1.00 97.31 88 ILE A C 1
ATOM 699 O O . ILE A 1 88 ? -14.975 8.482 16.832 1.00 97.31 88 ILE A O 1
ATOM 703 N N . ARG A 1 89 ? -16.402 7.851 15.228 1.00 97.38 89 ARG A N 1
ATOM 704 C CA . ARG A 1 89 ? -17.190 9.097 15.276 1.00 97.38 89 ARG A CA 1
ATOM 705 C C . ARG A 1 89 ? -17.756 9.376 16.665 1.00 97.38 89 ARG A C 1
ATOM 707 O O . ARG A 1 89 ? -17.671 10.496 17.158 1.00 97.38 89 ARG A O 1
ATOM 714 N N . ASN A 1 90 ? -18.290 8.355 17.336 1.00 97.25 90 ASN A N 1
ATOM 715 C CA . ASN A 1 90 ? -18.808 8.496 18.697 1.00 97.25 90 ASN A CA 1
ATOM 716 C C . ASN A 1 90 ? -17.708 8.880 19.692 1.00 97.25 90 ASN A C 1
ATOM 718 O O . ASN A 1 90 ? -17.942 9.702 20.578 1.00 97.25 90 ASN A O 1
ATOM 722 N N . PHE A 1 91 ? -16.510 8.311 19.546 1.00 96.88 91 PHE A N 1
ATOM 723 C CA . PHE A 1 91 ? -15.362 8.653 20.377 1.00 96.88 91 PHE A CA 1
ATOM 724 C C . PHE A 1 91 ? -14.966 10.127 20.214 1.00 96.88 91 PHE A C 1
ATOM 726 O O . PHE A 1 91 ? -14.842 10.839 21.213 1.00 96.88 91 PHE A O 1
ATOM 733 N N . PHE A 1 92 ? -14.850 10.614 18.975 1.00 95.69 92 PHE A N 1
ATOM 734 C CA . PHE A 1 92 ? -14.505 12.011 18.705 1.00 95.69 92 PHE A CA 1
ATOM 735 C C . PHE A 1 92 ? -15.612 12.990 19.121 1.00 95.69 92 PHE A C 1
ATOM 737 O O . PHE A 1 92 ? -15.313 14.036 19.697 1.00 95.69 92 PHE A O 1
ATOM 744 N N . ALA A 1 93 ? -16.886 12.637 18.935 1.00 95.00 93 ALA A N 1
ATOM 745 C CA . ALA A 1 93 ? -18.014 13.457 19.374 1.00 95.00 93 ALA A CA 1
ATOM 746 C C . ALA A 1 93 ? -18.143 13.538 20.908 1.00 95.00 93 ALA A C 1
ATOM 748 O O . ALA A 1 93 ? -18.453 14.605 21.449 1.00 95.00 93 ALA A O 1
ATOM 749 N N . GLY A 1 94 ? -17.914 12.421 21.606 1.00 92.94 94 GLY A N 1
ATOM 750 C CA . GLY A 1 94 ? -18.092 12.307 23.054 1.00 92.94 94 GLY A CA 1
ATOM 751 C C . GLY A 1 94 ? -16.899 12.817 23.862 1.00 92.94 94 GLY A C 1
ATOM 752 O O . GLY A 1 94 ? -17.074 13.643 24.755 1.00 92.94 94 GLY A O 1
ATOM 753 N N . GLN A 1 95 ? -15.689 12.339 23.555 1.00 89.69 95 GLN A N 1
ATOM 754 C CA . GLN A 1 95 ? -14.478 12.698 24.303 1.00 89.69 95 GLN A CA 1
ATOM 755 C C . GLN A 1 95 ? -13.801 13.970 23.790 1.00 89.69 95 GLN A C 1
ATOM 757 O O . GLN A 1 95 ? -13.073 14.610 24.546 1.00 89.69 95 GLN A O 1
ATOM 762 N N . LYS A 1 96 ? -14.041 14.341 22.524 1.00 90.81 96 LYS A N 1
ATOM 763 C CA . LYS A 1 96 ? -13.442 15.510 21.857 1.00 90.81 96 LYS A CA 1
ATOM 764 C C . LYS A 1 96 ? -11.920 15.604 22.065 1.00 90.81 96 LYS A C 1
ATOM 766 O O . LYS A 1 96 ? -11.431 16.636 22.531 1.00 90.81 96 LYS A O 1
ATOM 771 N N . PRO A 1 97 ? -11.159 14.535 21.754 1.00 93.44 97 PRO A N 1
ATOM 772 C CA . PRO A 1 97 ? -9.708 14.571 21.866 1.00 93.44 97 PRO A CA 1
ATOM 773 C C . PRO A 1 97 ? -9.129 15.626 20.914 1.00 93.44 97 PRO A C 1
ATOM 775 O O . PRO A 1 97 ? -9.612 15.811 19.796 1.00 93.44 97 PRO A O 1
ATOM 778 N N . SER A 1 98 ? -8.067 16.300 21.347 1.00 93.62 98 SER A N 1
ATOM 779 C CA . SER A 1 98 ? -7.311 17.231 20.512 1.00 93.62 98 SER A CA 1
ATOM 780 C C . SER A 1 98 ? -6.092 16.519 19.940 1.00 93.62 98 SER A C 1
ATOM 782 O O . SER A 1 98 ? -5.197 16.110 20.682 1.00 93.62 98 SER A O 1
ATOM 784 N N . ILE A 1 99 ? -6.073 16.346 18.620 1.00 94.88 99 ILE A N 1
ATOM 785 C CA . ILE A 1 99 ? -4.969 15.723 17.885 1.00 94.88 99 ILE A CA 1
ATOM 786 C C . ILE A 1 99 ? -4.605 16.671 16.732 1.00 94.88 99 ILE A C 1
ATOM 788 O O . ILE A 1 99 ? -5.246 16.634 15.680 1.00 94.88 99 ILE A O 1
ATOM 792 N N . PRO A 1 100 ? -3.652 17.602 16.924 1.00 93.56 100 PRO A N 1
ATOM 793 C CA . PRO A 1 100 ? -3.329 18.613 15.922 1.00 93.56 100 PRO A CA 1
ATOM 794 C C . PRO A 1 100 ? -2.999 17.990 14.562 1.00 93.56 100 PRO A C 1
ATOM 796 O O . PRO A 1 100 ? -2.159 17.104 14.466 1.00 93.56 100 PRO A O 1
ATOM 799 N N . GLY A 1 101 ? -3.684 18.442 13.507 1.00 92.25 101 GLY A N 1
ATOM 800 C CA . GLY A 1 101 ? -3.482 17.951 12.140 1.00 92.25 101 GLY A CA 1
ATOM 801 C C . GLY A 1 101 ? -4.036 16.547 11.855 1.00 92.25 101 GLY A C 1
ATOM 802 O O . GLY A 1 101 ? -3.892 16.065 10.731 1.00 92.25 101 GLY A O 1
ATOM 803 N N . VAL A 1 102 ? -4.704 15.896 12.813 1.00 94.44 102 VAL A N 1
ATOM 804 C CA . VAL A 1 102 ? -5.354 14.595 12.613 1.00 94.44 102 VAL A CA 1
ATOM 805 C C . VAL A 1 102 ? -6.844 14.686 12.941 1.00 94.44 102 VAL A C 1
ATOM 807 O O . VAL A 1 102 ? -7.236 15.161 14.002 1.00 94.44 102 VAL A O 1
ATOM 810 N N . LYS A 1 103 ? -7.689 14.226 12.016 1.00 94.38 103 LYS A N 1
ATOM 811 C CA . LYS A 1 103 ? -9.149 14.207 12.143 1.00 94.38 103 LYS A CA 1
ATOM 812 C C . LYS A 1 103 ? -9.657 12.778 12.313 1.00 94.38 103 LYS A C 1
ATOM 814 O O . LYS A 1 103 ? -8.946 11.824 11.999 1.00 94.38 103 LYS A O 1
ATOM 819 N N . GLU A 1 104 ? -10.907 12.642 12.749 1.00 95.19 104 GLU A N 1
ATOM 820 C CA . GLU A 1 104 ? -11.593 11.348 12.854 1.00 95.19 104 GLU A CA 1
ATOM 821 C C . GLU A 1 104 ? -11.587 10.564 11.534 1.00 95.19 104 GLU A C 1
ATOM 823 O O . GLU A 1 104 ? -11.349 9.358 11.548 1.00 95.19 104 GLU A O 1
ATOM 828 N N . ASP A 1 105 ? -11.736 11.254 10.398 1.00 94.81 105 ASP A N 1
ATOM 829 C CA . ASP A 1 105 ? -11.721 10.640 9.067 1.00 94.81 105 ASP A CA 1
ATOM 830 C C . ASP A 1 105 ? -10.392 9.947 8.754 1.00 94.81 105 ASP A C 1
ATOM 832 O O . ASP A 1 105 ? -10.391 8.908 8.102 1.00 94.81 105 ASP A O 1
ATOM 836 N N . HIS A 1 106 ? -9.268 10.449 9.280 1.00 94.81 106 HIS A N 1
ATOM 837 C CA . HIS A 1 106 ? -7.980 9.780 9.106 1.00 94.81 106 HIS A CA 1
ATOM 838 C C . HIS A 1 106 ? -7.947 8.449 9.876 1.00 94.81 106 HIS A C 1
ATOM 840 O O . HIS A 1 106 ? -7.500 7.436 9.351 1.00 94.81 106 HIS A O 1
ATOM 846 N N . PHE A 1 107 ? -8.469 8.396 11.105 1.00 96.19 107 PHE A N 1
ATOM 847 C CA . PHE A 1 107 ? -8.545 7.125 11.837 1.00 96.19 107 PHE A CA 1
ATOM 848 C C . PHE A 1 107 ? -9.503 6.139 11.171 1.00 96.19 107 PHE A C 1
ATOM 850 O O . PHE A 1 107 ? -9.196 4.951 11.098 1.00 96.19 107 PHE A O 1
ATOM 857 N N . ILE A 1 108 ? -10.636 6.629 10.660 1.00 96.19 108 ILE A N 1
ATOM 858 C CA . ILE A 1 108 ? -11.580 5.818 9.886 1.00 96.19 108 ILE A CA 1
ATOM 859 C C . ILE A 1 108 ? -10.868 5.217 8.677 1.00 96.19 108 ILE A C 1
ATOM 861 O O . ILE A 1 108 ? -10.849 3.999 8.536 1.00 96.19 108 ILE A O 1
ATOM 865 N N . GLN A 1 109 ? -10.238 6.055 7.856 1.00 93.25 109 GLN A N 1
ATOM 866 C CA . GLN A 1 109 ? -9.534 5.627 6.655 1.00 93.25 109 GLN A CA 1
ATOM 867 C C . GLN A 1 109 ? -8.435 4.607 6.980 1.00 93.25 109 GLN A C 1
ATOM 869 O O . GLN A 1 109 ? -8.386 3.544 6.369 1.00 93.25 109 GLN A O 1
ATOM 874 N N . ALA A 1 110 ? -7.606 4.871 7.994 1.00 93.81 110 ALA A N 1
ATOM 875 C CA . ALA A 1 110 ? -6.548 3.953 8.397 1.00 93.81 110 ALA A CA 1
ATOM 876 C C . ALA A 1 110 ? -7.109 2.588 8.836 1.00 93.81 110 ALA A C 1
ATOM 878 O O . ALA A 1 110 ? -6.585 1.549 8.430 1.00 93.81 110 ALA A O 1
ATOM 879 N N . VAL A 1 111 ? -8.182 2.557 9.637 1.00 95.88 111 VAL A N 1
ATOM 880 C CA . VAL A 1 111 ? -8.799 1.294 10.075 1.00 95.88 111 VAL A CA 1
ATOM 881 C C . VAL A 1 111 ? -9.390 0.550 8.883 1.00 95.88 111 VAL A C 1
ATOM 883 O O . VAL A 1 111 ? -9.124 -0.638 8.717 1.00 95.88 111 VAL A O 1
ATOM 886 N N . GLU A 1 112 ? -10.150 1.232 8.028 1.00 93.44 112 GLU A N 1
ATOM 887 C CA . GLU A 1 112 ? -10.749 0.624 6.837 1.00 93.44 112 GLU A CA 1
ATOM 888 C C . GLU A 1 112 ? -9.697 0.039 5.899 1.00 93.44 112 GLU A C 1
ATOM 890 O O . GLU A 1 112 ? -9.876 -1.061 5.381 1.00 93.44 112 GLU A O 1
ATOM 895 N N . GLU A 1 113 ? -8.557 0.709 5.757 1.00 91.31 113 GLU A N 1
ATOM 896 C CA . GLU A 1 113 ? -7.473 0.224 4.914 1.00 91.31 113 GLU A CA 1
ATOM 897 C C . GLU A 1 113 ? -6.743 -0.995 5.457 1.00 91.31 113 GLU A C 1
ATOM 899 O O . GLU A 1 113 ? -6.217 -1.793 4.680 1.00 91.31 113 GLU A O 1
ATOM 904 N N . GLY A 1 114 ? -6.703 -1.154 6.777 1.00 93.19 114 GLY A N 1
ATOM 905 C CA . GLY A 1 114 ? -6.214 -2.389 7.377 1.00 93.19 114 GLY A CA 1
ATOM 906 C C . GLY A 1 114 ? -7.233 -3.514 7.215 1.00 93.19 114 GLY A C 1
ATOM 907 O O . GLY A 1 114 ? -6.861 -4.646 6.926 1.00 93.19 114 GLY A O 1
ATOM 908 N N . LEU A 1 115 ? -8.526 -3.206 7.347 1.00 93.25 115 LEU A N 1
ATOM 909 C CA . LEU A 1 115 ? -9.604 -4.191 7.245 1.00 93.25 115 LEU A CA 1
ATOM 910 C C . LEU A 1 115 ? -9.828 -4.694 5.817 1.00 93.25 115 LEU A C 1
ATOM 912 O O . LEU A 1 115 ? -10.073 -5.882 5.646 1.00 93.25 115 LEU A O 1
ATOM 916 N N . GLN A 1 116 ? -9.680 -3.862 4.785 1.00 91.88 116 GLN A N 1
ATOM 917 C CA . GLN A 1 116 ? -9.805 -4.322 3.390 1.00 91.88 116 GLN A CA 1
ATOM 918 C C . GLN A 1 116 ? -8.752 -5.375 3.009 1.00 91.88 116 GLN A C 1
ATOM 920 O O . GLN A 1 116 ? -8.969 -6.161 2.094 1.00 91.88 116 GLN A O 1
ATOM 925 N N . LYS A 1 117 ? -7.612 -5.446 3.715 1.00 92.38 117 LYS A N 1
ATOM 926 C CA . LYS A 1 117 ? -6.609 -6.500 3.485 1.00 92.38 117 LYS A CA 1
ATOM 927 C C . LYS A 1 117 ? -7.138 -7.890 3.854 1.00 92.38 117 LYS A C 1
ATOM 929 O O . LYS A 1 117 ? -6.583 -8.888 3.404 1.00 92.38 117 LYS A O 1
ATOM 934 N N . MET A 1 118 ? -8.246 -7.973 4.600 1.00 90.62 118 MET A N 1
ATOM 935 C CA . MET A 1 118 ? -8.970 -9.228 4.816 1.00 90.62 118 MET A CA 1
ATOM 936 C C . MET A 1 118 ? -9.427 -9.863 3.508 1.00 90.62 118 MET A C 1
ATOM 938 O O . MET A 1 118 ? -9.452 -11.090 3.428 1.00 90.62 118 MET A O 1
ATOM 942 N N . ASP A 1 119 ? -9.735 -9.051 2.494 1.00 89.25 119 ASP A N 1
ATOM 943 C CA . ASP A 1 119 ? -10.198 -9.533 1.195 1.00 89.25 119 ASP A CA 1
ATOM 944 C C . ASP A 1 119 ? -9.111 -10.313 0.459 1.00 89.25 119 ASP A C 1
ATOM 946 O O . ASP A 1 119 ? -9.440 -11.138 -0.380 1.00 89.25 119 ASP A O 1
ATOM 950 N N . LEU A 1 120 ? -7.832 -10.115 0.795 1.00 92.25 120 LEU A N 1
ATOM 951 C CA . LEU A 1 120 ? -6.706 -10.835 0.197 1.00 92.25 120 LEU A CA 1
ATOM 952 C C . LEU A 1 120 ? -6.518 -12.236 0.804 1.00 92.25 120 LEU A C 1
ATOM 954 O O . LEU A 1 120 ? -6.076 -13.155 0.116 1.00 92.25 120 LEU A O 1
ATOM 958 N N . LEU A 1 121 ? -6.894 -12.446 2.069 1.00 90.62 121 LEU A N 1
ATOM 959 C CA . LEU A 1 121 ? -6.624 -13.701 2.788 1.00 90.62 121 LEU A CA 1
ATOM 960 C C . LEU A 1 121 ? -7.245 -14.949 2.118 1.00 90.62 121 LEU A C 1
ATOM 962 O O . LEU A 1 121 ? -6.565 -15.975 2.033 1.00 90.62 121 LEU A O 1
ATOM 966 N N . PRO A 1 122 ? -8.496 -14.918 1.605 1.00 89.38 122 PRO A N 1
ATOM 967 C CA . PRO A 1 122 ? -9.071 -16.047 0.870 1.00 89.38 122 PRO A CA 1
ATOM 968 C C . PRO A 1 122 ? -8.344 -16.379 -0.439 1.00 89.38 122 PRO A C 1
ATOM 970 O O . PRO A 1 122 ? -8.469 -17.502 -0.922 1.00 89.38 122 PRO A O 1
ATOM 973 N N . HIS A 1 123 ? -7.576 -15.438 -0.997 1.00 90.81 123 HIS A N 1
ATOM 974 C CA . HIS A 1 123 ? -6.801 -15.621 -2.229 1.00 90.81 123 HIS A CA 1
ATOM 975 C C . HIS A 1 123 ? -5.379 -16.140 -1.977 1.00 90.81 123 HIS A C 1
ATOM 977 O O . HIS A 1 123 ? -4.551 -16.138 -2.882 1.00 90.81 123 HIS A O 1
ATOM 983 N N . GLY A 1 124 ? -5.091 -16.613 -0.760 1.00 89.00 124 GLY A N 1
ATOM 984 C CA . GLY A 1 124 ? -3.820 -17.257 -0.427 1.00 89.00 124 GLY A CA 1
ATOM 985 C C . GLY A 1 124 ? -2.712 -16.299 0.003 1.00 89.00 124 GLY A C 1
ATOM 986 O O . GLY A 1 124 ? -1.595 -16.760 0.220 1.00 89.00 124 GLY A O 1
ATOM 987 N N . PHE A 1 125 ? -3.013 -15.007 0.164 1.00 92.19 125 PHE A N 1
ATOM 988 C CA . PHE A 1 125 ? -2.102 -14.065 0.809 1.00 92.19 125 PHE A CA 1
ATOM 989 C C . PHE A 1 125 ? -2.055 -14.338 2.313 1.00 92.19 125 PHE A C 1
ATOM 991 O O . PHE A 1 125 ? -3.093 -14.558 2.951 1.00 92.19 125 PHE A O 1
ATOM 998 N N . ASP A 1 126 ? -0.855 -14.335 2.883 1.00 89.19 126 ASP A N 1
ATOM 999 C CA . ASP A 1 126 ? -0.668 -14.448 4.324 1.00 89.19 126 ASP A CA 1
ATOM 1000 C C . ASP A 1 126 ? -0.528 -13.076 5.008 1.00 89.19 126 ASP A C 1
ATOM 1002 O O . ASP A 1 126 ? -0.738 -12.024 4.409 1.00 89.19 126 ASP A O 1
ATOM 1006 N N . GLU A 1 127 ? -0.267 -13.087 6.314 1.00 85.38 127 GLU A N 1
ATOM 1007 C CA . GLU A 1 127 ? -0.159 -11.856 7.109 1.00 85.38 127 GLU A CA 1
ATOM 1008 C C . GLU A 1 127 ? 1.049 -11.029 6.672 1.00 85.38 127 GLU A C 1
ATOM 1010 O O . GLU A 1 127 ? 0.938 -9.810 6.545 1.00 85.38 127 GLU A O 1
ATOM 1015 N N . GLU A 1 128 ? 2.162 -11.702 6.381 1.00 86.50 128 GLU A N 1
ATOM 1016 C CA . GLU A 1 128 ? 3.401 -11.057 5.969 1.00 86.50 128 GLU A CA 1
ATOM 1017 C C . GLU A 1 128 ? 3.230 -10.411 4.596 1.00 86.50 128 GLU A C 1
ATOM 1019 O O . GLU A 1 128 ? 3.534 -9.232 4.436 1.00 86.50 128 GLU A O 1
ATOM 1024 N N . ASP A 1 129 ? 2.624 -11.119 3.641 1.00 91.00 129 ASP A N 1
ATOM 1025 C CA . ASP A 1 129 ? 2.300 -10.569 2.326 1.00 91.00 129 ASP A CA 1
ATOM 1026 C C . ASP A 1 129 ? 1.494 -9.275 2.447 1.00 91.00 129 ASP A C 1
ATOM 1028 O O . ASP A 1 129 ? 1.807 -8.268 1.814 1.00 91.00 129 ASP A O 1
ATOM 1032 N N . THR A 1 130 ? 0.441 -9.280 3.274 1.00 90.62 130 THR A N 1
ATOM 1033 C CA . THR A 1 130 ? -0.451 -8.122 3.384 1.00 90.62 130 THR A CA 1
ATOM 1034 C C . THR A 1 130 ? 0.247 -6.894 3.955 1.00 90.62 130 THR A C 1
ATOM 1036 O O . THR A 1 130 ? -0.186 -5.776 3.667 1.00 90.62 130 THR A O 1
ATOM 1039 N N . HIS A 1 131 ? 1.314 -7.056 4.742 1.00 88.94 131 HIS A N 1
ATOM 1040 C CA . HIS A 1 131 ? 2.086 -5.931 5.270 1.00 88.94 131 HIS A CA 1
ATOM 1041 C C . HIS A 1 131 ? 2.811 -5.165 4.158 1.00 88.94 131 HIS A C 1
ATOM 1043 O O . HIS A 1 131 ? 2.836 -3.937 4.196 1.00 88.94 131 HIS A O 1
ATOM 1049 N N . HIS A 1 132 ? 3.275 -5.877 3.130 1.00 92.06 132 HIS A N 1
ATOM 1050 C CA . HIS A 1 132 ? 4.035 -5.342 1.995 1.00 92.06 132 HIS A CA 1
ATOM 1051 C C . HIS A 1 132 ? 3.152 -4.871 0.829 1.00 92.06 132 HIS A C 1
ATOM 1053 O O . HIS A 1 132 ? 3.633 -4.695 -0.289 1.00 92.06 132 HIS A O 1
ATOM 1059 N N . LEU A 1 133 ? 1.847 -4.693 1.057 1.00 94.31 133 LEU A N 1
ATOM 1060 C CA . LEU A 1 133 ? 0.887 -4.271 0.036 1.00 94.31 133 LEU A CA 1
ATOM 1061 C C . LEU A 1 133 ? 0.206 -2.956 0.405 1.00 94.31 133 LEU A C 1
ATOM 1063 O O . LEU A 1 133 ? -0.429 -2.828 1.462 1.00 94.31 133 LEU A O 1
ATOM 1067 N N . PHE A 1 134 ? 0.270 -2.002 -0.525 1.00 93.75 134 PHE A N 1
ATOM 1068 C CA . PHE A 1 134 ? -0.338 -0.685 -0.387 1.00 93.75 134 PHE A CA 1
ATOM 1069 C C . PHE A 1 134 ? -1.372 -0.443 -1.498 1.00 93.75 134 PHE A C 1
ATOM 1071 O O . PHE A 1 134 ? -1.027 -0.464 -2.682 1.00 93.75 134 PHE A O 1
ATOM 1078 N N . PRO A 1 135 ? -2.645 -0.211 -1.147 1.00 93.62 135 PRO A N 1
ATOM 1079 C CA . PRO A 1 135 ? -3.678 0.128 -2.114 1.00 93.62 135 PRO A CA 1
ATOM 1080 C C . PRO A 1 135 ? -3.623 1.617 -2.456 1.00 93.62 135 PRO A C 1
ATOM 1082 O O . PRO A 1 135 ? -3.469 2.461 -1.576 1.00 93.62 135 PRO A O 1
ATOM 1085 N N . VAL A 1 136 ? -3.800 1.944 -3.734 1.00 93.56 136 VAL A N 1
ATOM 1086 C CA . VAL A 1 136 ? -3.798 3.318 -4.241 1.00 93.56 136 VAL A CA 1
ATOM 1087 C C . VAL A 1 136 ? -5.181 3.675 -4.769 1.00 93.56 136 VAL A C 1
ATOM 1089 O O . VAL A 1 136 ? -5.689 3.030 -5.686 1.00 93.56 136 VAL A O 1
ATOM 1092 N N . SER A 1 137 ? -5.781 4.722 -4.192 1.00 90.81 137 SER A N 1
ATOM 1093 C CA . SER A 1 137 ? -7.089 5.318 -4.536 1.00 90.81 137 SER A CA 1
ATOM 1094 C C . SER A 1 137 ? -8.326 4.413 -4.424 1.00 90.81 137 SER A C 1
ATOM 1096 O O . SER A 1 137 ? -9.428 4.935 -4.263 1.00 90.81 137 SER A O 1
ATOM 1098 N N . LYS A 1 138 ? -8.186 3.088 -4.512 1.00 92.06 138 LYS A N 1
ATOM 1099 C CA . LYS A 1 138 ? -9.275 2.109 -4.457 1.00 92.06 138 LYS A CA 1
ATOM 1100 C C . LYS A 1 138 ? -8.872 0.844 -3.691 1.00 92.06 138 LYS A C 1
ATOM 1102 O O . LYS A 1 138 ? -7.679 0.547 -3.611 1.00 92.06 138 LYS A O 1
ATOM 1107 N N . PRO A 1 139 ? -9.848 0.071 -3.177 1.00 92.38 139 PRO A N 1
ATOM 1108 C CA . PRO A 1 139 ? -9.589 -1.234 -2.583 1.00 92.38 139 PRO A CA 1
ATOM 1109 C C . PRO A 1 139 ? -8.970 -2.234 -3.559 1.00 92.38 139 PRO A C 1
ATOM 1111 O O . PRO A 1 139 ? -9.229 -2.182 -4.763 1.00 92.38 139 PRO A O 1
ATOM 1114 N N . PHE A 1 140 ? -8.225 -3.207 -3.024 1.00 94.00 140 PHE A N 1
ATOM 1115 C CA . PHE A 1 140 ? -7.570 -4.264 -3.808 1.00 94.00 140 PHE A CA 1
ATOM 1116 C C . PHE A 1 140 ? -8.535 -4.987 -4.758 1.00 94.00 140 PHE A C 1
ATOM 1118 O O . PHE A 1 140 ? -8.202 -5.221 -5.917 1.00 94.00 140 PHE A O 1
ATOM 1125 N N . ALA A 1 141 ? -9.755 -5.273 -4.294 1.00 92.38 141 ALA A N 1
ATOM 1126 C CA . ALA A 1 141 ? -10.777 -5.970 -5.072 1.00 92.38 141 ALA A CA 1
ATOM 1127 C C . ALA A 1 141 ? -11.248 -5.200 -6.320 1.00 92.38 141 ALA A C 1
ATOM 1129 O O . ALA A 1 141 ? -11.735 -5.815 -7.271 1.00 92.38 141 ALA A O 1
ATOM 1130 N N . GLU A 1 142 ? -11.103 -3.872 -6.336 1.00 94.12 142 GLU A N 1
ATOM 1131 C CA . GLU A 1 142 ? -11.503 -3.022 -7.462 1.00 94.12 142 GLU A CA 1
ATOM 1132 C C . GLU A 1 142 ? -10.396 -2.839 -8.511 1.00 94.12 142 GLU A C 1
ATOM 1134 O O . GLU A 1 142 ? -10.668 -2.357 -9.614 1.00 94.12 142 GLU A O 1
ATOM 1139 N N . VAL A 1 143 ? -9.156 -3.223 -8.201 1.00 95.50 143 VAL A N 1
ATOM 1140 C CA . VAL A 1 143 ? -8.035 -3.164 -9.143 1.00 95.50 143 VAL A CA 1
ATOM 1141 C C . VAL A 1 143 ? -8.044 -4.436 -9.989 1.00 95.50 143 VAL A C 1
ATOM 1143 O O . VAL A 1 143 ? -7.692 -5.516 -9.520 1.00 95.50 143 VAL A O 1
ATOM 1146 N N . LYS A 1 144 ? -8.484 -4.319 -11.249 1.00 95.12 144 LYS A N 1
ATOM 1147 C CA . LYS A 1 144 ? -8.671 -5.462 -12.157 1.00 95.12 144 LYS A CA 1
ATOM 1148 C C . LYS A 1 144 ? -8.040 -5.233 -13.523 1.00 95.12 144 LYS A C 1
ATOM 1150 O O . LYS A 1 144 ? -8.381 -4.266 -14.210 1.00 95.12 144 LYS A O 1
ATOM 1155 N N . LYS A 1 145 ? -7.205 -6.190 -13.941 1.00 95.06 145 LYS A N 1
ATOM 1156 C CA . LYS A 1 145 ? -6.471 -6.195 -15.219 1.00 95.06 145 LYS A CA 1
ATOM 1157 C C . LYS A 1 145 ? -5.759 -4.858 -15.487 1.00 95.06 145 LYS A C 1
ATOM 1159 O O . LYS A 1 145 ? -6.149 -4.158 -16.422 1.00 95.06 145 LYS A O 1
ATOM 1164 N N . PRO A 1 146 ? -4.825 -4.455 -14.608 1.00 96.12 146 PRO A N 1
ATOM 1165 C CA . PRO A 1 146 ? -4.033 -3.243 -14.784 1.00 96.12 146 PRO A CA 1
ATOM 1166 C C . PRO A 1 146 ? -3.189 -3.338 -16.054 1.00 96.12 146 PRO A C 1
ATOM 1168 O O . PRO A 1 146 ? -2.701 -4.407 -16.400 1.00 96.12 146 PRO A O 1
ATOM 1171 N N . GLU A 1 147 ? -3.009 -2.214 -16.737 1.00 96.06 147 GLU A N 1
ATOM 1172 C CA . GLU A 1 147 ? -2.350 -2.183 -18.043 1.00 96.06 147 GLU A CA 1
ATOM 1173 C C . GLU A 1 147 ? -0.826 -1.970 -17.947 1.00 96.06 147 GLU A C 1
ATOM 1175 O O . GLU A 1 147 ? -0.092 -2.299 -18.878 1.00 96.06 147 GLU A O 1
ATOM 1180 N N . VAL A 1 148 ? -0.338 -1.433 -16.820 1.00 97.62 148 VAL A N 1
ATOM 1181 C CA . VAL A 1 148 ? 1.056 -0.982 -16.669 1.00 97.62 148 VAL A CA 1
ATOM 1182 C C . VAL A 1 148 ? 1.675 -1.448 -15.349 1.00 97.62 148 VAL A C 1
ATOM 1184 O O . VAL A 1 148 ? 1.044 -1.357 -14.292 1.00 97.62 148 VAL A O 1
ATOM 1187 N N . LEU A 1 149 ? 2.933 -1.897 -15.414 1.00 98.25 149 LEU A N 1
ATOM 1188 C CA . LEU A 1 149 ? 3.807 -2.183 -14.276 1.00 98.25 149 LEU A CA 1
ATOM 1189 C C . LEU A 1 149 ? 4.869 -1.081 -14.103 1.00 98.25 149 LEU A C 1
ATOM 1191 O O . LEU A 1 149 ? 5.700 -0.858 -14.984 1.00 98.25 149 LEU A O 1
ATOM 1195 N N . LEU A 1 150 ? 4.873 -0.409 -12.952 1.00 97.94 150 LEU A N 1
ATOM 1196 C CA . LEU A 1 150 ? 5.833 0.637 -12.599 1.00 97.94 150 LEU A CA 1
ATOM 1197 C C . LEU A 1 150 ? 6.978 0.077 -11.753 1.00 97.94 150 LEU A C 1
ATOM 1199 O O . LEU A 1 150 ? 6.770 -0.441 -10.656 1.00 97.94 150 LEU A O 1
ATOM 1203 N N . LEU A 1 151 ? 8.202 0.222 -12.249 1.00 96.81 151 LEU A N 1
ATOM 1204 C CA . LEU A 1 151 ? 9.402 -0.357 -11.656 1.00 96.81 151 LEU A CA 1
ATOM 1205 C C . LEU A 1 151 ? 10.350 0.739 -11.148 1.00 96.81 151 LEU A C 1
ATOM 1207 O O . LEU A 1 151 ? 10.704 1.637 -11.913 1.00 96.81 151 LEU A O 1
ATOM 1211 N N . PRO A 1 152 ? 10.804 0.698 -9.890 1.00 94.19 152 PRO A N 1
ATOM 1212 C CA . PRO A 1 152 ? 11.657 1.741 -9.339 1.00 94.19 152 PRO A CA 1
ATOM 1213 C C . PRO A 1 152 ? 13.108 1.589 -9.813 1.00 94.19 152 PRO A C 1
ATOM 1215 O O . PRO A 1 152 ? 13.666 0.491 -9.828 1.00 94.19 152 PRO A O 1
ATOM 1218 N N . TYR A 1 153 ? 13.760 2.703 -10.150 1.00 90.69 153 TYR A N 1
ATOM 1219 C CA . TYR A 1 153 ? 15.169 2.708 -10.555 1.00 90.69 153 TYR A CA 1
ATOM 1220 C C . TYR A 1 153 ? 16.120 2.136 -9.493 1.00 90.69 153 TYR A C 1
ATOM 1222 O O . TYR A 1 153 ? 17.130 1.527 -9.840 1.00 90.69 153 TYR A O 1
ATOM 1230 N N . CYS A 1 154 ? 15.789 2.285 -8.204 1.00 88.25 154 CYS A N 1
ATOM 1231 C CA . CYS A 1 154 ? 16.628 1.833 -7.094 1.00 88.25 154 CYS A CA 1
ATOM 1232 C C . CYS A 1 154 ? 16.808 0.308 -7.031 1.00 88.25 154 CYS A C 1
ATOM 1234 O O . CYS A 1 154 ? 17.767 -0.150 -6.411 1.00 88.25 154 CYS A O 1
ATOM 1236 N N . ALA A 1 155 ? 15.947 -0.458 -7.713 1.00 91.19 155 ALA A N 1
ATOM 1237 C CA . ALA A 1 155 ? 16.060 -1.910 -7.822 1.00 91.19 155 ALA A CA 1
ATOM 1238 C C . ALA A 1 155 ? 16.977 -2.384 -8.970 1.00 91.19 155 ALA A C 1
ATOM 1240 O O . ALA A 1 155 ? 17.210 -3.587 -9.133 1.00 91.19 155 ALA A O 1
ATOM 1241 N N . LYS A 1 156 ? 17.498 -1.451 -9.781 1.00 92.19 156 LYS A N 1
ATOM 1242 C CA . LYS A 1 156 ? 18.575 -1.724 -10.742 1.00 92.19 156 LYS A CA 1
ATOM 1243 C C . LYS A 1 156 ? 19.901 -1.910 -9.994 1.00 92.19 156 LYS A C 1
ATOM 1245 O O . LYS A 1 156 ? 20.043 -1.451 -8.863 1.00 92.19 156 LYS A O 1
ATOM 1250 N N . GLU A 1 157 ? 20.882 -2.540 -10.634 1.00 89.88 157 GLU A N 1
ATOM 1251 C CA . GLU A 1 157 ? 22.273 -2.526 -10.147 1.00 89.88 157 GLU A CA 1
ATOM 1252 C C . GLU A 1 157 ? 22.802 -1.088 -10.041 1.00 89.88 157 GLU A C 1
ATOM 1254 O O . GLU A 1 157 ? 22.318 -0.187 -10.739 1.00 89.88 157 GLU A O 1
ATOM 1259 N N . ILE A 1 158 ? 23.793 -0.869 -9.176 1.00 87.31 158 ILE A N 1
ATOM 1260 C CA . ILE A 1 158 ? 24.441 0.443 -9.002 1.00 87.31 158 ILE A CA 1
ATOM 1261 C C . ILE A 1 158 ? 25.122 0.874 -10.311 1.00 87.31 158 ILE A C 1
ATOM 1263 O O . ILE A 1 158 ? 24.913 1.996 -10.769 1.00 87.31 158 ILE A O 1
ATOM 1267 N N . ASP A 1 159 ? 25.814 -0.058 -10.969 1.00 89.06 159 ASP A N 1
ATOM 1268 C CA . ASP A 1 159 ? 26.546 0.166 -12.225 1.00 89.06 159 ASP A CA 1
ATOM 1269 C C . ASP A 1 159 ? 25.693 -0.112 -13.480 1.00 89.06 159 ASP A C 1
ATOM 1271 O O . ASP A 1 159 ? 26.207 -0.436 -14.551 1.00 89.06 159 ASP A O 1
ATOM 1275 N N . CYS A 1 160 ? 24.361 -0.068 -13.367 1.00 90.44 160 CYS A N 1
ATOM 1276 C CA . CYS A 1 160 ? 23.486 -0.255 -14.523 1.00 90.44 160 CYS A CA 1
ATOM 1277 C C . CYS A 1 160 ? 23.480 1.004 -15.404 1.00 90.44 160 CYS A C 1
ATOM 1279 O O . CYS A 1 160 ? 23.131 2.083 -14.929 1.00 90.44 160 CYS A O 1
ATOM 1281 N N . ASP A 1 161 ? 23.733 0.856 -16.709 1.00 92.56 161 ASP A N 1
ATOM 1282 C CA . ASP A 1 161 ? 23.679 1.968 -17.678 1.00 92.56 161 ASP A CA 1
ATOM 1283 C C . ASP A 1 161 ? 22.299 2.645 -17.727 1.00 92.56 161 ASP A C 1
ATOM 1285 O O . ASP A 1 161 ? 22.167 3.845 -17.965 1.00 92.56 161 ASP A O 1
ATOM 1289 N N . PHE A 1 162 ? 21.252 1.876 -17.417 1.00 92.69 162 PHE A N 1
ATOM 1290 C CA . PHE A 1 162 ?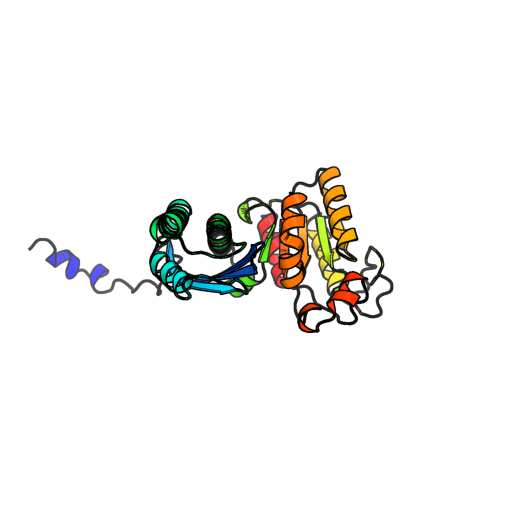 19.884 2.362 -17.316 1.00 92.69 162 PHE A CA 1
ATOM 1291 C C . PHE A 1 162 ? 19.500 2.788 -15.895 1.00 92.69 162 PHE A C 1
ATOM 1293 O O . PHE A 1 162 ? 18.327 3.070 -15.668 1.00 92.69 162 PHE A O 1
ATOM 1300 N N . ARG A 1 163 ? 20.404 2.828 -14.903 1.00 89.44 163 ARG A N 1
ATOM 1301 C CA . ARG A 1 163 ? 20.031 3.181 -13.517 1.00 89.44 163 ARG A CA 1
ATOM 1302 C C . ARG A 1 163 ? 19.366 4.550 -13.433 1.00 89.44 163 ARG A C 1
ATOM 1304 O O . ARG A 1 163 ? 18.399 4.683 -12.704 1.00 89.44 163 ARG A O 1
ATOM 1311 N N . TYR A 1 164 ? 19.845 5.514 -14.212 1.00 88.94 164 TYR A N 1
ATOM 1312 C CA . TYR A 1 164 ? 19.339 6.892 -14.228 1.00 88.94 164 TYR A CA 1
ATOM 1313 C C . TYR A 1 164 ? 18.660 7.255 -15.554 1.00 88.94 164 TYR A C 1
ATOM 1315 O O . TYR A 1 164 ? 18.573 8.422 -15.932 1.00 88.94 164 TYR A O 1
ATOM 1323 N N . GLN A 1 165 ? 18.213 6.239 -16.295 1.00 91.31 165 GLN A N 1
ATOM 1324 C CA . GLN A 1 165 ? 17.529 6.385 -17.575 1.00 91.31 165 GLN A CA 1
ATOM 1325 C C . GLN A 1 165 ? 16.321 5.447 -17.635 1.00 91.31 165 GLN A C 1
ATOM 1327 O O . GLN A 1 165 ? 16.262 4.409 -16.963 1.00 91.31 165 GLN A O 1
ATOM 1332 N N . LYS A 1 166 ? 15.317 5.810 -18.438 1.00 92.81 166 LYS A N 1
ATOM 1333 C CA . LYS A 1 166 ? 14.149 4.945 -18.626 1.00 92.81 166 LYS A CA 1
ATOM 1334 C C . LYS A 1 166 ? 14.525 3.683 -19.400 1.00 92.81 166 LYS A C 1
ATOM 1336 O O . LYS A 1 166 ? 15.343 3.725 -20.311 1.00 92.81 166 LYS A O 1
ATOM 1341 N N . GLY A 1 167 ? 13.875 2.578 -19.051 1.00 93.56 167 GLY A N 1
ATOM 1342 C CA . GLY A 1 167 ? 14.025 1.294 -19.725 1.00 93.56 167 GLY A CA 1
ATOM 1343 C C . GLY A 1 167 ? 14.891 0.295 -18.964 1.00 93.56 167 GLY A C 1
ATOM 1344 O O . GLY A 1 167 ? 15.380 0.549 -17.862 1.00 93.56 167 GLY A O 1
ATOM 1345 N N . CYS A 1 168 ? 15.014 -0.887 -19.550 1.00 94.38 168 CYS A N 1
ATOM 1346 C CA . CYS A 1 168 ? 15.836 -1.995 -19.087 1.00 94.38 168 CYS A CA 1
ATOM 1347 C C . CYS A 1 168 ? 16.156 -2.857 -20.311 1.00 94.38 168 CYS A C 1
ATOM 1349 O O . CYS A 1 168 ? 15.251 -3.149 -21.089 1.00 94.38 168 CYS A O 1
ATOM 1351 N N . GLU A 1 169 ? 17.418 -3.252 -20.462 1.00 93.25 169 GLU A N 1
ATOM 1352 C CA . GLU A 1 169 ? 17.898 -4.151 -21.524 1.00 93.25 169 GLU A CA 1
ATOM 1353 C C . GLU A 1 169 ? 17.746 -5.645 -21.184 1.00 93.25 169 GLU A C 1
ATOM 1355 O O . GLU A 1 169 ? 18.180 -6.496 -21.949 1.00 93.25 169 GLU A O 1
ATOM 1360 N N . GLU A 1 170 ? 17.173 -5.971 -20.019 1.00 93.94 170 GLU A N 1
ATOM 1361 C CA . GLU A 1 170 ? 16.961 -7.352 -19.559 1.00 93.94 170 GLU A CA 1
ATOM 1362 C C . GLU A 1 170 ? 18.254 -8.189 -19.485 1.00 93.94 170 GLU A C 1
ATOM 1364 O O . GLU A 1 170 ? 18.245 -9.397 -19.699 1.00 93.94 170 GLU A O 1
ATOM 1369 N N . CYS A 1 171 ? 19.377 -7.573 -19.097 1.00 93.00 171 CYS A N 1
ATOM 1370 C CA . CYS A 1 171 ? 20.684 -8.238 -18.987 1.00 93.00 171 CYS A CA 1
ATOM 1371 C C . CYS A 1 171 ? 20.787 -9.329 -17.899 1.00 93.00 171 CYS A C 1
ATOM 1373 O O . CYS A 1 171 ? 21.857 -9.902 -17.713 1.00 93.00 171 CYS A O 1
ATOM 1375 N N . GLY A 1 172 ? 19.712 -9.595 -17.147 1.00 91.75 172 GLY A N 1
ATOM 1376 C CA . GLY A 1 172 ? 19.648 -10.651 -16.127 1.00 91.75 172 GLY A CA 1
ATOM 1377 C C . GLY A 1 172 ? 20.417 -10.368 -14.831 1.00 91.75 172 GLY A C 1
ATOM 1378 O O . GLY A 1 172 ? 20.557 -11.261 -14.003 1.00 91.75 172 GLY A O 1
ATOM 1379 N N . ARG A 1 173 ? 20.931 -9.145 -14.637 1.00 90.62 173 ARG A N 1
ATOM 1380 C CA . ARG A 1 173 ? 21.759 -8.790 -13.467 1.00 90.62 173 ARG A CA 1
ATOM 1381 C C . ARG A 1 173 ? 20.970 -8.376 -12.221 1.00 90.62 173 ARG A C 1
ATOM 1383 O O . ARG A 1 173 ? 21.516 -8.427 -11.131 1.00 90.62 173 ARG A O 1
ATOM 1390 N N . CYS A 1 174 ? 19.711 -7.959 -12.360 1.00 91.56 174 CYS A N 1
ATOM 1391 C CA . CYS A 1 174 ? 18.879 -7.502 -11.241 1.00 91.56 174 CYS A CA 1
ATOM 1392 C C . CYS A 1 174 ? 17.408 -7.883 -11.426 1.00 91.56 174 CYS A C 1
ATOM 1394 O O . CYS A 1 174 ? 16.963 -8.168 -12.539 1.00 91.56 174 CYS A O 1
ATOM 1396 N N . SER A 1 175 ? 16.639 -7.765 -10.339 1.00 94.38 175 SER A N 1
ATOM 1397 C CA . SER A 1 175 ? 15.208 -8.112 -10.290 1.00 94.38 175 SER A CA 1
ATOM 1398 C C . SER A 1 175 ? 14.313 -7.331 -11.265 1.00 94.38 175 SER A C 1
ATOM 1400 O O . SER A 1 175 ? 13.205 -7.771 -11.561 1.00 94.38 175 SER A O 1
ATOM 1402 N N . ILE A 1 176 ? 14.776 -6.197 -11.811 1.00 95.81 176 ILE A N 1
ATOM 1403 C CA . ILE A 1 176 ? 14.027 -5.455 -12.836 1.00 95.81 176 ILE A CA 1
ATOM 1404 C C . ILE A 1 176 ? 13.815 -6.306 -14.089 1.00 95.81 176 ILE A C 1
ATOM 1406 O O . ILE A 1 176 ? 12.711 -6.306 -14.621 1.00 95.81 176 ILE A O 1
ATOM 1410 N N . GLY A 1 177 ? 14.838 -7.033 -14.554 1.00 95.75 177 GLY A N 1
ATOM 1411 C CA . GLY A 1 177 ? 14.723 -7.856 -15.763 1.00 95.75 177 GLY A CA 1
ATOM 1412 C C . GLY A 1 177 ? 13.646 -8.932 -15.617 1.00 95.75 177 GLY A C 1
ATOM 1413 O O . GLY A 1 177 ? 12.799 -9.084 -16.495 1.00 95.75 177 GLY A O 1
ATOM 1414 N N . ASP A 1 178 ? 13.611 -9.595 -14.461 1.00 96.31 178 ASP A N 1
ATOM 1415 C CA . ASP A 1 178 ? 12.594 -10.600 -14.142 1.00 96.31 178 ASP A CA 1
ATOM 1416 C C . ASP A 1 178 ? 11.189 -9.986 -14.088 1.00 96.31 178 ASP A C 1
ATOM 1418 O O . ASP A 1 178 ? 10.233 -10.552 -14.620 1.00 96.31 178 ASP A O 1
ATOM 1422 N N . ALA A 1 179 ? 11.052 -8.797 -13.495 1.00 97.12 179 ALA A N 1
ATOM 1423 C CA . ALA A 1 179 ? 9.777 -8.089 -13.437 1.00 97.12 179 ALA A CA 1
ATOM 1424 C C . ALA A 1 179 ? 9.295 -7.617 -14.821 1.00 97.12 179 ALA A C 1
ATOM 1426 O O . ALA A 1 179 ? 8.094 -7.631 -15.085 1.00 97.12 179 ALA A O 1
ATOM 1427 N N . VAL A 1 180 ? 10.206 -7.256 -15.732 1.00 97.00 180 VAL A N 1
ATOM 1428 C CA . VAL A 1 180 ? 9.873 -6.932 -17.131 1.00 97.00 180 VAL A CA 1
ATOM 1429 C C . VAL A 1 180 ? 9.328 -8.157 -17.863 1.00 97.00 180 VAL A C 1
ATOM 1431 O O . VAL A 1 180 ? 8.282 -8.078 -18.510 1.00 97.00 180 VAL A O 1
ATOM 1434 N N . GLN A 1 181 ? 9.990 -9.307 -17.727 1.00 96.50 181 GLN A N 1
ATOM 1435 C CA . GLN A 1 181 ? 9.502 -10.563 -18.305 1.00 96.50 181 GLN A CA 1
ATOM 1436 C C . GLN A 1 181 ? 8.142 -10.956 -17.716 1.00 96.50 181 GLN A C 1
ATOM 1438 O O . GLN A 1 181 ? 7.255 -11.414 -18.439 1.00 96.50 181 GLN A O 1
ATOM 1443 N N . MET A 1 182 ? 7.956 -10.723 -16.415 1.00 96.75 182 MET A N 1
ATOM 1444 C CA . MET A 1 182 ? 6.690 -10.942 -15.727 1.00 96.75 182 MET A CA 1
ATOM 1445 C C . MET A 1 182 ? 5.581 -10.026 -16.259 1.00 96.75 182 MET A C 1
ATOM 1447 O O . MET A 1 182 ? 4.510 -10.521 -16.575 1.00 96.75 182 MET A O 1
ATOM 1451 N N . ALA A 1 183 ? 5.821 -8.725 -16.447 1.00 97.12 183 ALA A N 1
ATOM 1452 C CA . ALA A 1 183 ? 4.829 -7.824 -17.046 1.00 97.12 183 ALA A CA 1
ATOM 1453 C C . ALA A 1 183 ? 4.350 -8.338 -18.414 1.00 97.12 183 ALA A C 1
ATOM 1455 O O . ALA A 1 183 ? 3.147 -8.432 -18.666 1.00 97.12 183 ALA A O 1
ATOM 1456 N N . ARG A 1 184 ? 5.288 -8.772 -19.268 1.00 96.12 184 ARG A N 1
ATOM 1457 C CA . ARG A 1 184 ? 4.969 -9.314 -20.596 1.00 96.12 184 ARG A CA 1
ATOM 1458 C C . ARG A 1 184 ? 4.133 -10.590 -20.533 1.00 96.12 184 ARG A C 1
ATOM 1460 O O . ARG A 1 184 ? 3.238 -10.751 -21.357 1.00 96.12 184 ARG A O 1
ATOM 1467 N N . SER A 1 185 ? 4.375 -11.478 -19.566 1.00 96.94 185 SER A N 1
ATOM 1468 C CA . SER A 1 185 ? 3.583 -12.711 -19.431 1.00 96.94 185 SER A CA 1
ATOM 1469 C C . SER A 1 185 ? 2.122 -12.452 -19.034 1.00 96.94 185 SER A C 1
ATOM 1471 O O . SER A 1 185 ? 1.260 -13.279 -19.331 1.00 96.94 185 SER A O 1
ATOM 1473 N N . PHE A 1 186 ? 1.828 -11.284 -18.453 1.00 97.00 186 PHE A N 1
ATOM 1474 C CA . PHE A 1 186 ? 0.474 -10.800 -18.166 1.00 97.00 186 PHE A CA 1
ATOM 1475 C C . PHE A 1 186 ? -0.077 -9.818 -19.222 1.00 97.00 186 PHE A C 1
ATOM 1477 O O . PHE A 1 186 ? -1.160 -9.272 -19.029 1.00 97.00 186 PHE A O 1
ATOM 1484 N N . ASN A 1 187 ? 0.606 -9.628 -20.360 1.00 96.44 187 ASN A N 1
ATOM 1485 C CA . ASN A 1 187 ? 0.268 -8.638 -21.398 1.00 96.44 187 ASN A CA 1
ATOM 1486 C C . ASN A 1 187 ? 0.204 -7.188 -20.880 1.00 96.44 187 ASN A C 1
ATOM 1488 O O . ASN A 1 187 ? -0.655 -6.414 -21.300 1.00 96.44 187 ASN A O 1
ATOM 1492 N N . MET A 1 188 ? 1.102 -6.830 -19.964 1.00 97.50 188 MET A N 1
ATOM 1493 C CA . MET A 1 188 ? 1.238 -5.473 -19.437 1.00 97.50 188 MET A CA 1
ATOM 1494 C C . MET A 1 188 ? 2.444 -4.762 -20.047 1.00 97.50 188 MET A C 1
ATOM 1496 O O . MET A 1 188 ? 3.488 -5.376 -20.292 1.00 97.50 188 MET A O 1
ATOM 1500 N N . ASP A 1 189 ? 2.327 -3.445 -20.199 1.00 96.62 189 ASP A N 1
ATOM 1501 C CA . ASP A 1 189 ? 3.482 -2.584 -20.431 1.00 96.62 189 ASP A CA 1
ATOM 1502 C C . ASP A 1 189 ? 4.286 -2.417 -19.134 1.00 96.62 189 ASP 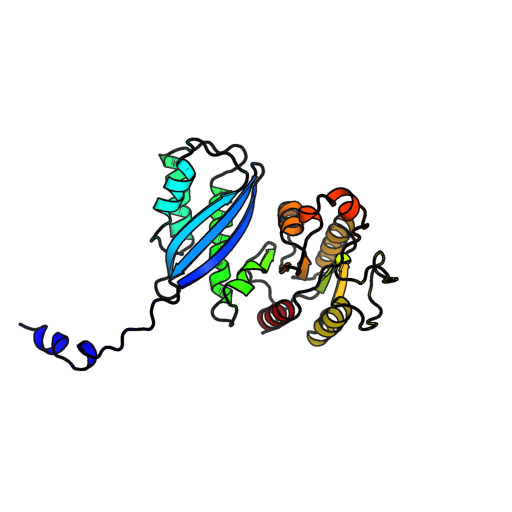A C 1
ATOM 1504 O O . ASP A 1 189 ? 3.760 -2.552 -18.027 1.00 96.62 189 ASP A O 1
ATOM 1508 N N . TYR A 1 190 ? 5.570 -2.080 -19.253 1.00 96.62 190 TYR A N 1
ATOM 1509 C CA . TYR A 1 190 ? 6.408 -1.731 -18.106 1.00 96.62 190 TYR A CA 1
ATOM 1510 C C . TYR A 1 190 ? 7.015 -0.344 -18.281 1.00 96.62 190 TYR A C 1
ATOM 1512 O O . TYR A 1 190 ? 7.413 0.048 -19.378 1.00 96.62 190 TYR A O 1
ATOM 1520 N N . LEU A 1 191 ? 7.135 0.391 -17.179 1.00 97.06 191 LEU A N 1
ATOM 1521 C CA . LEU A 1 191 ? 7.791 1.693 -17.138 1.00 97.06 191 LEU A CA 1
ATOM 1522 C C . LEU A 1 191 ? 8.707 1.754 -15.923 1.00 97.06 191 LEU A C 1
ATOM 1524 O O . LEU A 1 191 ? 8.318 1.387 -14.819 1.00 97.06 191 LEU A O 1
ATOM 1528 N N . THR A 1 192 ? 9.931 2.240 -16.111 1.00 95.81 192 THR A N 1
ATOM 1529 C CA . THR A 1 192 ? 10.855 2.467 -14.994 1.00 95.81 192 THR A CA 1
ATOM 1530 C C . THR A 1 192 ? 10.783 3.914 -14.527 1.00 95.81 192 THR A C 1
ATOM 1532 O O . THR A 1 192 ? 10.924 4.814 -15.357 1.00 95.81 192 THR A O 1
ATOM 1535 N N . ILE A 1 193 ? 10.646 4.116 -13.222 1.00 94.62 193 ILE A N 1
ATOM 153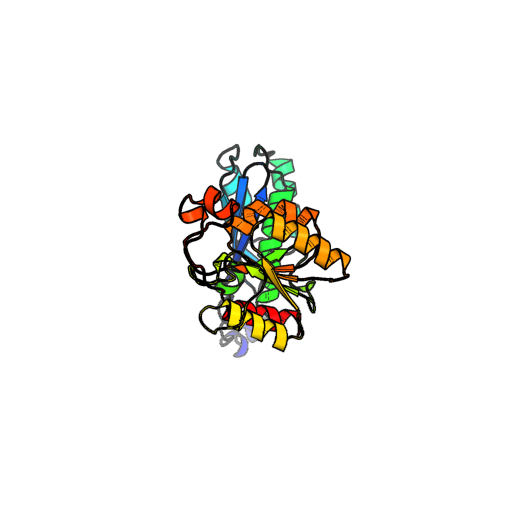6 C CA . ILE A 1 193 ? 10.489 5.412 -12.563 1.00 94.62 193 ILE A CA 1
ATOM 1537 C C . ILE A 1 193 ? 11.818 5.849 -11.944 1.00 94.62 193 ILE A C 1
ATOM 1539 O O . ILE A 1 193 ? 12.395 5.091 -11.164 1.00 94.62 193 ILE A O 1
ATOM 1543 N N . GLN A 1 194 ? 12.287 7.057 -12.273 1.00 89.50 194 GLN A N 1
ATOM 1544 C CA . GLN A 1 194 ? 13.596 7.586 -11.846 1.00 89.50 194 GLN A CA 1
ATOM 1545 C C . GLN A 1 194 ? 13.558 8.419 -10.562 1.00 89.50 194 GLN A C 1
ATOM 1547 O O . GLN A 1 194 ? 14.532 8.474 -9.820 1.00 89.50 194 GLN A O 1
ATOM 1552 N N . ASN A 1 195 ? 12.453 9.108 -10.308 1.00 86.81 195 ASN A N 1
ATOM 1553 C CA . ASN A 1 195 ? 12.237 9.942 -9.130 1.00 86.81 195 ASN A CA 1
ATOM 1554 C C . ASN A 1 195 ? 10.739 10.252 -9.006 1.00 86.81 195 ASN A C 1
ATOM 1556 O O . ASN A 1 195 ? 9.915 9.709 -9.747 1.00 86.81 195 ASN A O 1
ATOM 1560 N N . TYR A 1 196 ? 10.381 11.097 -8.042 1.00 87.19 196 TYR A N 1
ATOM 1561 C CA . TYR A 1 196 ? 8.991 11.463 -7.806 1.00 87.19 196 TYR A CA 1
ATOM 1562 C C . TYR A 1 196 ? 8.393 12.281 -8.965 1.00 87.19 196 TYR A C 1
ATOM 1564 O O . TYR A 1 196 ? 7.269 12.012 -9.383 1.00 87.19 196 TYR A O 1
ATOM 1572 N N . GLU A 1 197 ? 9.130 13.234 -9.533 1.00 89.81 197 GLU A N 1
ATOM 1573 C CA . GLU A 1 197 ? 8.650 14.057 -10.649 1.00 89.81 197 GLU A CA 1
ATOM 1574 C C . GLU A 1 197 ? 8.360 13.205 -11.898 1.00 89.81 197 GLU A C 1
ATOM 1576 O O . GLU A 1 197 ? 7.357 13.393 -12.598 1.00 89.81 197 GLU A O 1
ATOM 1581 N N . ASP A 1 198 ? 9.212 12.212 -12.152 1.00 92.38 198 ASP A N 1
ATOM 1582 C CA . ASP A 1 198 ? 9.006 11.206 -13.188 1.00 92.38 198 ASP A CA 1
ATOM 1583 C C . ASP A 1 198 ? 7.789 10.317 -12.891 1.00 92.38 198 ASP A C 1
ATOM 1585 O O . ASP A 1 198 ? 7.003 10.023 -13.791 1.00 92.38 198 ASP A O 1
ATOM 1589 N N . LEU A 1 199 ? 7.579 9.925 -11.630 1.00 93.31 199 LEU A N 1
ATOM 1590 C CA . LEU A 1 199 ? 6.398 9.160 -11.225 1.00 93.31 199 LEU A CA 1
ATOM 1591 C C . LEU A 1 199 ? 5.105 9.930 -11.500 1.00 93.31 199 LEU A C 1
ATOM 1593 O O . LEU A 1 199 ? 4.192 9.386 -12.118 1.00 93.31 199 LEU A O 1
ATOM 1597 N N . GLU A 1 200 ? 5.024 11.181 -11.047 1.00 94.44 200 GLU A N 1
ATOM 1598 C CA . GLU A 1 200 ? 3.822 12.004 -11.187 1.00 94.44 200 GLU A CA 1
ATOM 1599 C C . GLU A 1 200 ? 3.485 12.226 -12.666 1.00 94.44 200 GLU A C 1
ATOM 1601 O O . GLU A 1 200 ? 2.363 11.947 -13.101 1.00 94.44 200 GLU A O 1
ATOM 1606 N N . SER A 1 201 ? 4.471 12.648 -13.464 1.00 95.69 201 SER A N 1
ATOM 1607 C CA . SER A 1 201 ? 4.290 12.832 -14.909 1.00 95.69 201 SER A CA 1
ATOM 1608 C C . SER A 1 201 ? 3.906 11.528 -15.620 1.00 95.69 201 SER A C 1
ATOM 1610 O O . SER A 1 201 ? 2.987 11.528 -16.445 1.00 95.69 201 SER A O 1
ATOM 1612 N N . THR A 1 202 ? 4.530 10.405 -15.253 1.00 96.31 202 THR A N 1
ATOM 1613 C CA . THR A 1 202 ? 4.218 9.083 -15.810 1.00 96.31 202 THR A CA 1
ATOM 1614 C C . THR A 1 202 ? 2.791 8.651 -15.475 1.00 96.31 202 THR A C 1
ATOM 1616 O O . THR A 1 202 ? 2.069 8.208 -16.365 1.00 96.31 202 THR A O 1
ATOM 1619 N N . LEU A 1 203 ? 2.332 8.811 -14.232 1.00 96.44 203 LEU A N 1
ATOM 1620 C CA . LEU A 1 203 ? 0.971 8.432 -13.841 1.00 96.44 203 LEU A CA 1
ATOM 1621 C C . LEU A 1 203 ? -0.096 9.288 -14.537 1.00 96.44 203 LEU A C 1
ATOM 1623 O O . LEU A 1 203 ? -1.117 8.746 -14.967 1.00 96.44 203 LEU A O 1
ATOM 1627 N N . TYR A 1 204 ? 0.133 10.597 -14.707 1.00 96.56 204 TYR A N 1
ATOM 1628 C CA . TYR A 1 204 ? -0.767 11.441 -15.502 1.00 96.56 204 TYR A CA 1
ATOM 1629 C C . TYR A 1 204 ? -0.817 11.004 -16.965 1.00 96.56 204 TYR A C 1
ATOM 1631 O O . TYR A 1 204 ? -1.904 10.948 -17.541 1.00 96.56 204 TYR A O 1
ATOM 1639 N N . GLN A 1 205 ? 0.329 10.662 -17.559 1.00 96.44 205 GLN A N 1
ATOM 1640 C CA . GLN A 1 205 ? 0.386 10.158 -18.929 1.00 96.44 205 GLN A CA 1
ATOM 1641 C C . GLN A 1 205 ? -0.357 8.823 -19.063 1.00 96.44 205 GLN A C 1
ATOM 1643 O O . GLN A 1 205 ? -1.196 8.681 -19.946 1.00 96.44 205 GLN A O 1
ATOM 1648 N N . VAL A 1 206 ? -0.099 7.867 -18.168 1.00 95.94 206 VAL A N 1
ATOM 1649 C CA . VAL A 1 206 ? -0.751 6.548 -18.152 1.00 95.94 206 VAL A CA 1
ATOM 1650 C C . VAL A 1 206 ? -2.268 6.695 -18.009 1.00 95.94 206 VAL A C 1
ATOM 1652 O O . VAL A 1 206 ? -3.024 6.107 -18.785 1.00 95.94 206 VAL A O 1
ATOM 1655 N N . LYS A 1 207 ? -2.726 7.555 -17.092 1.00 95.50 207 LYS A N 1
ATOM 1656 C CA . LYS A 1 207 ? -4.148 7.883 -16.933 1.00 95.50 207 LYS A CA 1
ATOM 1657 C C . LYS A 1 207 ? -4.731 8.544 -18.188 1.00 95.50 207 LYS A C 1
ATOM 1659 O O . LYS A 1 207 ? -5.829 8.191 -18.610 1.00 95.50 207 LYS A O 1
ATOM 1664 N N . GLY A 1 208 ? -4.007 9.487 -18.793 1.00 95.50 208 GLY A N 1
ATOM 1665 C CA . GLY A 1 208 ? -4.415 10.188 -20.016 1.00 95.50 208 GLY A CA 1
ATOM 1666 C C . GLY A 1 208 ? -4.533 9.271 -21.237 1.00 95.50 208 GLY A C 1
ATOM 1667 O O . GLY A 1 208 ? -5.403 9.486 -22.076 1.00 95.50 208 GLY A O 1
ATOM 1668 N N . SER A 1 209 ? -3.726 8.210 -21.294 1.00 94.44 209 SER A N 1
ATOM 1669 C CA . SER A 1 209 ? -3.801 7.154 -22.312 1.00 94.44 209 SER A CA 1
ATOM 1670 C C . SER A 1 209 ? -4.969 6.178 -22.106 1.00 94.44 209 SER A C 1
ATOM 1672 O O . SER A 1 209 ? -5.158 5.276 -22.918 1.00 94.44 209 SER A O 1
ATOM 1674 N N . GLY A 1 210 ? -5.762 6.345 -21.042 1.00 94.50 210 GLY A N 1
ATOM 1675 C CA . GLY A 1 210 ? -6.955 5.541 -20.770 1.00 94.50 210 GLY A CA 1
ATOM 1676 C C . GLY A 1 210 ? -6.723 4.299 -19.908 1.00 94.50 210 GLY A C 1
ATOM 1677 O O . GLY A 1 210 ? -7.644 3.492 -19.775 1.00 94.50 210 GLY A O 1
ATOM 1678 N N . ALA A 1 211 ? -5.539 4.137 -19.305 1.00 94.88 211 ALA A N 1
ATOM 1679 C CA . ALA A 1 211 ? -5.301 3.049 -18.359 1.00 94.88 211 ALA A CA 1
ATOM 1680 C C . ALA A 1 211 ? -6.231 3.176 -17.144 1.00 94.88 211 ALA A C 1
ATOM 1682 O O . ALA A 1 211 ? -6.479 4.274 -16.632 1.00 94.88 211 ALA A O 1
ATOM 1683 N N . ARG A 1 212 ? -6.751 2.042 -16.674 1.00 95.50 212 ARG A N 1
ATOM 1684 C CA . ARG A 1 212 ? -7.733 1.995 -15.582 1.00 95.50 212 ARG A CA 1
ATOM 1685 C C . ARG A 1 212 ? -7.070 1.741 -14.242 1.00 95.50 212 ARG A C 1
ATOM 1687 O O . ARG A 1 212 ? -7.613 2.160 -13.221 1.00 95.50 212 ARG A O 1
ATOM 1694 N N . ALA A 1 213 ? -5.932 1.051 -14.249 1.00 97.31 213 ALA A N 1
ATOM 1695 C CA . ALA A 1 213 ? -5.133 0.833 -13.059 1.00 97.31 213 ALA A CA 1
ATOM 1696 C C . ALA A 1 213 ? -3.666 0.531 -13.388 1.00 97.31 213 ALA A C 1
ATOM 1698 O O . ALA A 1 213 ? -3.320 0.193 -14.519 1.00 97.31 213 ALA A O 1
ATOM 1699 N N . PHE A 1 214 ? -2.813 0.598 -12.370 1.00 98.00 214 PHE A N 1
ATOM 1700 C CA . PHE A 1 214 ? -1.412 0.193 -12.459 1.00 98.00 214 PHE A CA 1
ATOM 1701 C C . PHE A 1 214 ? -1.027 -0.752 -11.316 1.00 98.00 214 PHE A C 1
ATOM 1703 O O . PHE A 1 214 ? -1.673 -0.790 -10.267 1.00 98.00 214 PHE A O 1
ATOM 1710 N N . ILE A 1 215 ? 0.056 -1.497 -11.510 1.00 98.31 215 ILE A N 1
ATOM 1711 C CA . ILE A 1 215 ? 0.798 -2.153 -10.427 1.00 98.31 215 ILE A CA 1
ATOM 1712 C C . ILE A 1 215 ? 2.153 -1.478 -10.345 1.00 98.31 215 ILE A C 1
ATOM 1714 O O . ILE A 1 215 ? 2.691 -1.054 -11.365 1.00 98.31 215 ILE A O 1
ATOM 1718 N N . GLY A 1 216 ? 2.727 -1.359 -9.158 1.00 97.25 216 GLY A N 1
ATOM 1719 C CA . GLY A 1 216 ? 4.091 -0.870 -9.037 1.00 97.25 216 GLY A CA 1
ATOM 1720 C C . GLY A 1 216 ? 4.813 -1.406 -7.822 1.00 97.25 216 GLY A C 1
ATOM 1721 O O . GLY A 1 216 ? 4.239 -2.130 -7.010 1.00 97.25 216 GLY A O 1
ATOM 1722 N N . SER A 1 217 ? 6.075 -1.015 -7.689 1.00 96.00 217 SER A N 1
ATOM 1723 C CA . SER A 1 217 ? 6.858 -1.290 -6.491 1.00 96.00 217 SER A CA 1
ATOM 1724 C C . SER A 1 217 ? 7.532 -0.032 -5.967 1.00 96.00 217 SER A C 1
ATOM 1726 O O . SER A 1 217 ? 8.110 0.742 -6.730 1.00 96.00 217 SER A O 1
ATOM 1728 N N . CYS A 1 218 ? 7.464 0.181 -4.659 1.00 92.12 218 CYS A N 1
ATOM 1729 C CA . CYS A 1 218 ? 8.130 1.289 -3.980 1.00 92.12 218 CYS A CA 1
ATOM 1730 C C . CYS A 1 218 ? 8.305 0.964 -2.502 1.00 92.12 218 CYS A C 1
ATOM 1732 O O . CYS A 1 218 ? 7.565 0.144 -1.976 1.00 92.12 218 CYS A O 1
ATOM 1734 N N . CYS A 1 219 ? 9.211 1.661 -1.817 1.00 88.44 219 CYS A N 1
ATOM 1735 C CA . CYS A 1 219 ? 9.353 1.474 -0.380 1.00 88.44 219 CYS A CA 1
ATOM 1736 C C . CYS A 1 219 ? 8.201 2.102 0.424 1.00 88.44 219 CYS A C 1
ATOM 1738 O O . CYS A 1 219 ? 7.660 3.144 0.033 1.00 88.44 219 CYS A O 1
ATOM 1740 N N . GLU A 1 220 ? 7.878 1.523 1.583 1.00 86.94 220 GLU A N 1
ATOM 1741 C CA . GLU A 1 220 ? 6.880 2.061 2.521 1.00 86.94 220 GLU A CA 1
ATOM 1742 C C . GLU A 1 220 ? 7.064 3.568 2.833 1.00 86.94 220 GLU A C 1
ATOM 1744 O O . GLU A 1 220 ? 6.079 4.314 2.755 1.00 86.94 220 GLU A O 1
ATOM 1749 N N . PRO A 1 221 ? 8.284 4.089 3.103 1.00 83.81 221 PRO A N 1
ATOM 1750 C CA . PRO A 1 221 ? 8.469 5.520 3.350 1.00 83.81 221 PRO A CA 1
ATOM 1751 C C . PRO A 1 221 ? 8.139 6.399 2.137 1.00 83.81 221 PRO A C 1
ATOM 1753 O O . PRO A 1 221 ? 7.559 7.477 2.293 1.00 83.81 221 PRO A O 1
ATOM 1756 N N . PHE A 1 222 ? 8.470 5.939 0.922 1.00 87.12 222 PHE A N 1
ATOM 1757 C CA . PHE A 1 222 ? 8.134 6.648 -0.313 1.00 87.12 222 PHE A CA 1
ATOM 1758 C C . PHE A 1 222 ? 6.617 6.704 -0.504 1.00 87.12 222 PHE A C 1
ATOM 1760 O O . PHE A 1 222 ? 6.073 7.785 -0.741 1.00 87.12 222 PHE A O 1
ATOM 1767 N N . TYR A 1 223 ? 5.929 5.569 -0.330 1.00 89.31 223 TYR A N 1
ATOM 1768 C CA . TYR A 1 223 ? 4.469 5.519 -0.374 1.00 89.31 223 TYR A CA 1
ATOM 1769 C C . TYR A 1 223 ? 3.852 6.471 0.655 1.00 89.31 223 TYR A C 1
ATOM 1771 O O . TYR A 1 223 ? 3.040 7.320 0.296 1.00 89.31 223 TYR A O 1
ATOM 1779 N N . GLY A 1 224 ? 4.286 6.401 1.917 1.00 85.19 224 GLY A N 1
ATOM 1780 C CA . GLY A 1 224 ? 3.765 7.246 2.990 1.00 85.19 224 GLY A CA 1
ATOM 1781 C C . GLY A 1 224 ? 3.921 8.746 2.720 1.00 85.19 224 GLY A C 1
ATOM 1782 O O . GLY A 1 224 ? 3.005 9.515 3.014 1.00 85.19 224 GLY A O 1
ATOM 1783 N N . LYS A 1 225 ? 5.048 9.173 2.136 1.00 84.69 225 LYS A N 1
ATOM 1784 C CA . LYS A 1 225 ? 5.306 10.581 1.795 1.00 84.69 225 LYS A CA 1
ATOM 1785 C C . LYS A 1 225 ? 4.455 11.074 0.626 1.00 84.69 225 LYS A C 1
ATOM 1787 O O . LYS A 1 225 ? 3.908 12.170 0.709 1.00 84.69 225 LYS A O 1
ATOM 1792 N N . HIS A 1 226 ? 4.337 10.270 -0.429 1.00 89.19 226 HIS A N 1
ATOM 1793 C CA . HIS A 1 226 ? 3.705 10.662 -1.697 1.00 89.19 226 HIS A CA 1
ATOM 1794 C C . HIS A 1 226 ? 2.249 10.219 -1.832 1.00 89.19 226 HIS A C 1
ATOM 1796 O O . HIS A 1 226 ? 1.608 10.404 -2.864 1.00 89.19 226 HIS A O 1
ATOM 1802 N N . ARG A 1 227 ? 1.686 9.650 -0.771 1.00 87.12 227 ARG A N 1
ATOM 1803 C CA . ARG A 1 227 ? 0.293 9.227 -0.722 1.00 87.12 227 ARG A CA 1
ATOM 1804 C C . ARG A 1 227 ? -0.715 10.324 -1.120 1.00 87.12 227 ARG A C 1
ATOM 1806 O O . ARG A 1 227 ? -1.573 10.021 -1.949 1.00 87.12 227 ARG A O 1
ATOM 1813 N N . PRO A 1 228 ? -0.623 11.579 -0.628 1.00 86.44 228 PRO A N 1
ATOM 1814 C CA . PRO A 1 228 ? -1.530 12.641 -1.073 1.00 86.44 228 PRO A CA 1
ATOM 1815 C C . PRO A 1 228 ? -1.429 12.923 -2.578 1.00 86.44 228 PRO A C 1
ATOM 1817 O O . PRO A 1 228 ? -2.409 13.326 -3.202 1.00 86.44 228 PRO A O 1
ATOM 1820 N N . ASP A 1 229 ? -0.255 12.701 -3.174 1.00 90.94 229 ASP A N 1
ATOM 1821 C CA . ASP A 1 229 ? -0.027 12.883 -4.606 1.00 90.94 229 ASP A CA 1
ATOM 1822 C C . ASP A 1 229 ? -0.714 11.777 -5.414 1.00 90.94 229 ASP A C 1
ATOM 1824 O O . ASP A 1 229 ? -1.430 12.070 -6.371 1.00 90.94 229 ASP A O 1
ATOM 1828 N N . PHE A 1 230 ? -0.600 10.516 -4.984 1.00 93.00 230 PHE A N 1
ATOM 1829 C CA . PHE A 1 230 ? -1.355 9.408 -5.576 1.00 93.00 230 PHE A CA 1
ATOM 1830 C C . PHE A 1 230 ? -2.873 9.630 -5.497 1.00 93.00 230 PHE A C 1
ATOM 1832 O O . PHE A 1 230 ? -3.583 9.427 -6.483 1.00 93.00 230 PHE A O 1
ATOM 1839 N N . GLU A 1 231 ? -3.376 10.085 -4.344 1.00 89.62 231 GLU A N 1
ATOM 1840 C CA . GLU A 1 231 ? -4.794 10.415 -4.153 1.00 89.62 231 GLU A CA 1
ATOM 1841 C C . GLU A 1 231 ? -5.238 11.566 -5.074 1.00 89.62 231 GLU A C 1
ATOM 1843 O O . GLU A 1 231 ? -6.306 11.482 -5.683 1.00 89.62 231 GLU A O 1
ATOM 1848 N N . ARG A 1 232 ? -4.397 12.597 -5.253 1.00 92.81 232 ARG A N 1
ATOM 1849 C CA . ARG A 1 232 ? -4.634 13.713 -6.187 1.00 92.81 232 ARG A CA 1
ATOM 1850 C C . ARG A 1 232 ? -4.678 13.254 -7.646 1.00 92.81 232 ARG A C 1
ATOM 1852 O O . ARG A 1 232 ? -5.552 13.692 -8.395 1.00 92.81 232 ARG A O 1
ATOM 1859 N N . ILE A 1 233 ? -3.753 12.387 -8.058 1.00 94.88 233 ILE A N 1
ATOM 1860 C CA . ILE A 1 233 ? -3.707 11.843 -9.423 1.00 94.88 233 ILE A CA 1
ATOM 1861 C C . ILE A 1 233 ? -4.921 10.941 -9.671 1.00 94.88 233 ILE A C 1
ATOM 1863 O O . ILE A 1 233 ? -5.512 10.975 -10.754 1.00 94.88 233 ILE A O 1
ATOM 1867 N N . GLY A 1 234 ? -5.328 10.155 -8.672 1.00 94.38 234 GLY A N 1
ATOM 1868 C CA . GLY A 1 234 ? -6.550 9.354 -8.695 1.00 94.38 234 GLY A CA 1
ATOM 1869 C C . GLY A 1 234 ? -6.544 8.236 -9.740 1.00 94.38 234 GLY A C 1
ATOM 1870 O O . GLY A 1 234 ? -7.609 7.889 -10.252 1.00 94.38 234 GLY A O 1
ATOM 1871 N N . LEU A 1 235 ? -5.366 7.729 -10.118 1.00 96.56 235 LEU A N 1
ATOM 1872 C CA . LEU A 1 235 ? -5.238 6.494 -10.891 1.00 96.56 235 LEU A CA 1
ATOM 1873 C C . LEU A 1 235 ? -5.160 5.322 -9.897 1.00 96.56 235 LEU A C 1
ATOM 1875 O O . LEU A 1 235 ? -4.214 5.284 -9.112 1.00 96.56 235 LEU A O 1
ATOM 1879 N N . PRO A 1 236 ? -6.121 4.383 -9.903 1.00 96.88 236 PRO A N 1
ATOM 1880 C CA . PRO A 1 236 ? -6.096 3.234 -9.006 1.00 96.88 236 PRO A CA 1
ATOM 1881 C C . PRO A 1 236 ? -4.872 2.345 -9.214 1.00 96.88 236 PRO A C 1
ATOM 1883 O O . PRO A 1 236 ? -4.406 2.170 -10.339 1.00 96.88 236 PRO A O 1
ATOM 1886 N N . GLY A 1 237 ? -4.394 1.707 -8.153 1.00 96.88 237 GLY A N 1
ATOM 1887 C CA . GLY A 1 237 ? -3.316 0.737 -8.287 1.00 96.88 237 GLY A CA 1
ATOM 1888 C C . GLY A 1 237 ? -2.988 -0.015 -7.012 1.00 96.88 237 GLY A C 1
ATOM 1889 O O . GLY A 1 237 ? -3.581 0.218 -5.959 1.00 96.88 237 GLY A O 1
ATOM 1890 N N . ILE A 1 238 ? -2.037 -0.936 -7.125 1.00 97.00 238 ILE A N 1
ATOM 1891 C CA . ILE A 1 238 ? -1.460 -1.657 -5.988 1.00 97.00 238 ILE A CA 1
ATOM 1892 C C . ILE A 1 238 ? 0.053 -1.492 -6.046 1.00 97.00 238 ILE A C 1
ATOM 1894 O O . ILE A 1 238 ? 0.676 -1.762 -7.075 1.00 97.00 238 ILE A O 1
ATOM 1898 N N . LEU A 1 239 ? 0.636 -1.058 -4.935 1.00 96.81 239 LEU A N 1
ATOM 1899 C CA . LEU A 1 239 ? 2.076 -0.977 -4.753 1.00 96.81 239 LEU A CA 1
ATOM 1900 C C . LEU A 1 239 ? 2.545 -2.139 -3.878 1.00 96.81 239 LEU A C 1
ATOM 1902 O O . LEU A 1 239 ? 1.949 -2.422 -2.837 1.00 96.81 239 LEU A O 1
ATOM 1906 N N . VAL A 1 240 ? 3.613 -2.793 -4.321 1.00 96.69 240 VAL A N 1
ATOM 1907 C CA . VAL A 1 240 ? 4.305 -3.867 -3.608 1.00 96.69 240 VAL A CA 1
ATOM 1908 C C . VAL A 1 240 ? 5.583 -3.301 -3.003 1.00 96.69 240 VAL A C 1
ATOM 1910 O O . VAL A 1 240 ? 6.369 -2.666 -3.711 1.00 96.69 240 VAL A O 1
ATOM 1913 N N . ASP A 1 241 ? 5.787 -3.516 -1.708 1.00 93.50 241 ASP A N 1
ATOM 1914 C CA . ASP A 1 241 ? 6.990 -3.050 -1.026 1.00 93.50 241 ASP A CA 1
ATOM 1915 C C . ASP A 1 241 ? 8.256 -3.704 -1.607 1.00 93.50 241 ASP A C 1
ATOM 1917 O O . ASP A 1 241 ? 8.234 -4.831 -2.116 1.00 93.50 241 ASP A O 1
ATOM 1921 N N . VAL A 1 242 ? 9.367 -2.973 -1.560 1.00 90.12 242 VAL A N 1
ATOM 1922 C CA . VAL A 1 242 ? 10.685 -3.473 -1.971 1.00 90.12 242 VAL A CA 1
ATOM 1923 C C . VAL A 1 242 ? 11.456 -3.978 -0.757 1.00 90.12 242 VAL A C 1
ATOM 1925 O O . VAL A 1 242 ? 11.336 -3.456 0.346 1.00 90.12 242 VAL A O 1
ATOM 1928 N N . GLU A 1 243 ? 12.295 -4.986 -0.958 1.00 73.06 243 GLU A N 1
ATOM 1929 C CA . GLU A 1 243 ? 13.092 -5.579 0.108 1.00 73.06 243 GLU A CA 1
ATOM 1930 C C . GLU A 1 243 ? 14.369 -4.751 0.371 1.00 73.06 243 GLU A C 1
ATOM 1932 O O . GLU A 1 243 ? 15.090 -4.396 -0.570 1.00 73.06 243 GLU A O 1
ATOM 1937 N N . ARG A 1 244 ? 14.692 -4.562 1.667 1.00 64.56 244 ARG A N 1
ATOM 1938 C CA . ARG A 1 244 ? 15.923 -3.978 2.269 1.00 64.56 244 ARG A CA 1
ATOM 1939 C C . ARG A 1 244 ? 15.961 -2.457 2.500 1.00 64.56 244 ARG A C 1
ATOM 1941 O O . ARG A 1 244 ? 15.122 -1.706 2.020 1.00 64.56 244 ARG A O 1
ATOM 1948 N N . SER A 1 245 ? 16.963 -2.056 3.301 1.00 52.00 245 SER A N 1
ATOM 1949 C CA . SER A 1 245 ? 17.225 -0.712 3.842 1.00 52.00 245 SER A CA 1
ATOM 1950 C C . SER A 1 245 ? 16.922 0.390 2.837 1.00 52.00 245 SER A C 1
ATOM 1952 O O . SER A 1 245 ? 17.598 0.539 1.816 1.00 52.00 245 SER A O 1
ATOM 1954 N N . THR A 1 246 ? 15.885 1.154 3.147 1.00 52.53 246 THR A N 1
ATOM 1955 C CA . THR A 1 246 ? 15.382 2.225 2.301 1.00 52.53 246 THR A CA 1
ATOM 1956 C C . THR A 1 246 ? 16.290 3.452 2.406 1.00 52.53 246 THR A C 1
ATOM 1958 O O . THR A 1 246 ? 17.053 3.617 3.358 1.00 52.53 246 THR A O 1
ATOM 1961 N N . CYS A 1 247 ? 16.199 4.372 1.444 1.00 51.62 247 CYS A N 1
ATOM 1962 C CA . CYS A 1 247 ? 16.921 5.649 1.497 1.00 51.62 247 CYS A CA 1
ATOM 1963 C C . CYS A 1 247 ? 16.598 6.499 2.736 1.00 51.62 247 CYS A C 1
ATOM 1965 O O . CYS A 1 247 ? 17.428 7.308 3.159 1.00 51.62 247 CYS A O 1
ATOM 1967 N N . TYR A 1 248 ? 15.420 6.283 3.324 1.00 46.53 248 TYR A N 1
ATOM 1968 C CA . TYR A 1 248 ? 14.962 6.938 4.544 1.00 46.53 248 TYR A CA 1
ATOM 1969 C C . TYR A 1 248 ? 15.624 6.344 5.792 1.00 46.53 248 TYR A C 1
ATOM 1971 O O . TYR A 1 248 ? 16.033 7.102 6.666 1.00 46.53 248 TYR A O 1
ATOM 1979 N N . ASP A 1 249 ? 15.846 5.024 5.832 1.00 46.91 249 ASP A N 1
ATOM 1980 C CA . ASP A 1 249 ? 16.564 4.357 6.935 1.00 46.91 249 ASP A CA 1
ATOM 1981 C C . ASP A 1 249 ? 18.028 4.817 7.045 1.00 46.91 249 ASP A C 1
ATOM 1983 O O . ASP A 1 249 ? 18.655 4.701 8.096 1.00 46.91 249 ASP A O 1
ATOM 1987 N N . LEU A 1 250 ? 18.569 5.365 5.952 1.00 53.94 250 LEU A N 1
ATOM 1988 C CA . LEU A 1 250 ? 19.954 5.816 5.835 1.00 53.94 250 LEU A CA 1
ATOM 1989 C C . LEU A 1 250 ? 20.114 7.347 5.882 1.00 53.94 250 LEU A C 1
ATOM 1991 O O . LEU A 1 250 ? 21.222 7.836 5.673 1.00 53.94 250 LEU A O 1
ATOM 1995 N N . ASN A 1 251 ? 19.049 8.123 6.151 1.00 53.00 251 ASN A N 1
ATOM 1996 C CA . ASN A 1 251 ? 19.065 9.600 6.114 1.00 53.00 251 ASN A CA 1
ATOM 1997 C C . ASN A 1 251 ? 19.543 10.198 4.763 1.00 53.00 251 ASN A C 1
ATOM 1999 O O . ASN A 1 251 ? 19.994 11.344 4.701 1.00 53.00 251 ASN A O 1
ATOM 2003 N N . GLN A 1 252 ? 19.427 9.454 3.657 1.00 54.84 252 GLN A N 1
ATOM 2004 C CA . GLN A 1 252 ? 19.896 9.848 2.317 1.00 54.84 252 GLN A CA 1
ATOM 2005 C C . GLN A 1 252 ? 18.767 10.397 1.424 1.00 54.84 252 GLN A C 1
ATOM 2007 O O . GLN A 1 252 ? 18.814 10.299 0.197 1.00 54.84 252 GLN A O 1
ATOM 2012 N N . GLU A 1 253 ? 17.740 11.009 2.021 1.00 54.62 253 GLU A N 1
ATOM 2013 C CA . GLU A 1 253 ? 16.554 11.504 1.302 1.00 54.62 253 GLU A CA 1
ATOM 2014 C C . GLU A 1 253 ? 16.888 12.494 0.181 1.00 54.62 253 GLU A C 1
ATOM 2016 O O . GLU A 1 253 ? 16.266 12.463 -0.880 1.00 54.62 253 GLU A O 1
ATOM 2021 N N . LYS A 1 254 ? 17.878 13.370 0.406 1.00 53.72 254 LYS A N 1
ATOM 2022 C CA . LYS A 1 254 ? 18.296 14.370 -0.585 1.00 53.72 254 LYS A CA 1
ATOM 2023 C C . LYS A 1 254 ? 18.884 13.711 -1.830 1.00 53.72 254 LYS A C 1
ATOM 2025 O O . LYS A 1 254 ? 18.513 14.083 -2.933 1.00 53.72 254 LYS A O 1
ATOM 2030 N N . GLU A 1 255 ? 19.733 12.702 -1.665 1.00 53.38 255 GLU A N 1
ATOM 2031 C CA . GLU A 1 255 ? 20.326 11.983 -2.795 1.00 53.38 255 GLU A CA 1
ATOM 2032 C C . GLU A 1 255 ? 19.268 11.152 -3.531 1.00 53.38 255 GLU A C 1
ATOM 2034 O O . GLU A 1 255 ? 19.205 11.191 -4.756 1.00 53.38 255 GLU A O 1
ATOM 2039 N N . ALA A 1 256 ? 18.353 10.486 -2.815 1.00 54.94 256 ALA A N 1
ATOM 2040 C CA . ALA A 1 256 ? 17.242 9.762 -3.439 1.00 54.94 256 ALA A CA 1
ATOM 2041 C C . ALA A 1 256 ? 16.293 10.679 -4.235 1.00 54.94 256 ALA A C 1
ATOM 2043 O O . ALA A 1 256 ? 15.820 10.280 -5.300 1.00 54.94 256 ALA A O 1
ATOM 2044 N N . HIS A 1 257 ? 16.056 11.908 -3.759 1.00 52.22 257 HIS A N 1
ATOM 2045 C CA . HIS A 1 257 ? 15.286 12.927 -4.480 1.00 52.22 257 HIS A CA 1
ATOM 2046 C C . HIS A 1 257 ? 15.965 13.345 -5.792 1.00 52.22 257 HIS A C 1
ATOM 2048 O O . HIS A 1 257 ? 15.292 13.588 -6.788 1.00 52.22 257 HIS A O 1
ATOM 2054 N N . PHE A 1 258 ? 17.298 13.405 -5.824 1.00 53.84 258 PHE A N 1
ATOM 2055 C CA . PHE A 1 258 ? 18.055 13.705 -7.043 1.00 53.84 258 PHE A CA 1
ATOM 2056 C C . PHE A 1 258 ? 18.337 12.473 -7.912 1.00 53.84 258 PHE A C 1
ATOM 2058 O O . PHE A 1 258 ? 19.079 12.585 -8.887 1.00 53.84 258 PHE A O 1
ATOM 2065 N N . GLY A 1 259 ? 17.770 11.308 -7.580 1.00 53.28 259 GLY A N 1
ATOM 2066 C CA . GLY A 1 259 ? 18.056 10.072 -8.301 1.00 53.28 259 GLY A CA 1
ATOM 2067 C C . GLY A 1 259 ? 19.514 9.643 -8.147 1.00 53.28 259 GLY A C 1
ATOM 2068 O O . GLY A 1 259 ? 20.113 9.213 -9.111 1.00 53.28 259 GLY A O 1
ATOM 2069 N N . ARG A 1 260 ? 20.123 9.816 -6.973 1.00 54.25 260 ARG A N 1
ATOM 2070 C CA . ARG A 1 260 ? 21.521 9.460 -6.658 1.00 54.25 260 ARG A CA 1
ATOM 2071 C C . ARG A 1 260 ? 21.618 8.422 -5.546 1.00 54.25 260 ARG A C 1
ATOM 2073 O O . ARG A 1 260 ? 22.606 8.348 -4.828 1.00 54.25 260 ARG A O 1
ATOM 2080 N N . PHE A 1 261 ? 20.560 7.643 -5.346 1.00 57.34 261 PHE A N 1
ATOM 2081 C CA . PHE A 1 261 ? 20.570 6.623 -4.311 1.00 57.34 261 PHE A CA 1
ATOM 2082 C C . PHE A 1 261 ? 21.620 5.548 -4.632 1.00 57.34 261 PHE A C 1
ATOM 2084 O O . PHE A 1 261 ? 21.486 4.822 -5.619 1.00 57.34 261 PHE A O 1
ATOM 2091 N N . GLU A 1 262 ? 22.659 5.462 -3.798 1.00 56.06 262 GLU A N 1
ATOM 2092 C CA . GLU A 1 262 ? 23.813 4.569 -3.987 1.00 56.06 262 GLU A CA 1
ATOM 2093 C C . GLU A 1 262 ? 23.572 3.143 -3.480 1.00 56.06 262 GLU A C 1
ATOM 2095 O O . GLU A 1 262 ? 24.377 2.260 -3.746 1.00 56.06 262 GLU A O 1
ATOM 2100 N N . ASN A 1 263 ? 22.460 2.882 -2.784 1.00 65.38 263 ASN A N 1
ATOM 2101 C CA . ASN A 1 263 ? 22.113 1.526 -2.363 1.00 65.38 263 ASN A CA 1
ATOM 2102 C C . ASN A 1 263 ? 21.133 0.870 -3.341 1.00 65.38 263 ASN A C 1
ATOM 2104 O O . ASN A 1 263 ? 20.328 1.519 -4.015 1.00 65.38 263 ASN A O 1
ATOM 2108 N N . GLN A 1 264 ? 21.216 -0.449 -3.423 1.00 77.62 264 GLN A N 1
ATOM 2109 C CA . GLN A 1 264 ? 20.348 -1.265 -4.255 1.00 77.62 264 GLN A CA 1
ATOM 2110 C C . GLN A 1 264 ? 19.258 -1.906 -3.399 1.00 77.62 264 GLN A C 1
ATOM 2112 O O . GLN A 1 264 ? 19.544 -2.526 -2.374 1.00 77.62 264 GLN A O 1
ATOM 2117 N N . THR A 1 265 ? 18.007 -1.760 -3.829 1.00 85.81 265 THR A N 1
ATOM 2118 C CA . THR A 1 265 ? 16.875 -2.526 -3.292 1.00 85.81 265 THR A CA 1
ATOM 2119 C C . THR A 1 265 ? 16.584 -3.725 -4.191 1.00 85.81 265 THR A C 1
ATOM 2121 O O . THR A 1 265 ? 17.095 -3.824 -5.308 1.00 85.81 265 THR A O 1
ATOM 2124 N N . HIS A 1 266 ? 15.756 -4.655 -3.720 1.00 87.81 266 HIS A N 1
ATOM 2125 C CA . HIS A 1 266 ? 15.281 -5.764 -4.546 1.00 87.81 266 HIS A CA 1
ATOM 2126 C C . HIS A 1 266 ? 13.759 -5.776 -4.592 1.00 87.81 266 HIS A C 1
ATOM 2128 O O . HIS A 1 266 ? 13.091 -5.462 -3.609 1.00 87.81 266 HIS A O 1
ATOM 2134 N N . LEU A 1 267 ? 13.195 -6.126 -5.746 1.00 93.44 267 LEU A N 1
ATOM 2135 C CA . LEU A 1 267 ? 11.757 -6.338 -5.852 1.00 93.44 267 LEU A CA 1
ATOM 2136 C C . LEU A 1 267 ? 11.377 -7.637 -5.144 1.00 93.44 267 LEU A C 1
ATOM 2138 O O . LEU A 1 267 ? 12.024 -8.664 -5.358 1.00 93.44 267 LEU A O 1
ATOM 2142 N N . ASN A 1 268 ? 10.276 -7.624 -4.394 1.00 94.19 268 ASN A N 1
ATOM 2143 C CA . ASN A 1 268 ? 9.651 -8.855 -3.926 1.00 94.19 268 ASN A CA 1
ATOM 2144 C C . ASN A 1 268 ? 8.915 -9.527 -5.101 1.00 94.19 268 ASN A C 1
ATOM 2146 O O . ASN A 1 268 ? 7.706 -9.370 -5.287 1.00 94.19 268 ASN A O 1
ATOM 2150 N N . LEU A 1 269 ? 9.666 -10.242 -5.943 1.00 95.31 269 LEU A N 1
ATOM 2151 C CA . LEU A 1 269 ? 9.148 -10.866 -7.167 1.00 95.31 269 LEU A CA 1
ATOM 2152 C C . LEU A 1 269 ? 8.061 -11.909 -6.877 1.00 95.31 269 LEU A C 1
ATOM 2154 O O . LEU A 1 269 ? 7.127 -12.062 -7.663 1.00 95.31 269 LEU A O 1
ATOM 2158 N N . MET A 1 270 ? 8.163 -12.612 -5.746 1.00 94.50 270 MET A N 1
ATOM 2159 C CA . MET A 1 270 ? 7.181 -13.620 -5.342 1.00 94.50 270 MET A CA 1
ATOM 2160 C C . MET A 1 270 ? 5.830 -12.981 -5.023 1.00 94.50 270 MET A C 1
ATOM 2162 O O . MET A 1 270 ? 4.801 -13.427 -5.539 1.00 94.50 270 MET A O 1
ATOM 2166 N N . LEU A 1 271 ? 5.832 -11.916 -4.218 1.00 95.69 271 LEU A N 1
ATOM 2167 C CA . LEU A 1 271 ? 4.619 -11.179 -3.881 1.00 95.69 271 LEU A CA 1
ATOM 2168 C C . LEU A 1 271 ? 4.062 -10.435 -5.095 1.00 95.69 271 LEU A C 1
ATOM 2170 O O . LEU A 1 271 ? 2.858 -10.482 -5.337 1.00 95.69 271 LEU A O 1
ATOM 2174 N N . LEU A 1 272 ? 4.928 -9.821 -5.908 1.00 97.19 272 LEU A N 1
ATOM 2175 C CA . LEU A 1 272 ? 4.525 -9.153 -7.144 1.00 97.19 272 LEU A CA 1
ATOM 2176 C C . LEU A 1 272 ? 3.787 -10.114 -8.081 1.00 97.19 272 LEU A C 1
ATOM 2178 O O . LEU A 1 272 ? 2.698 -9.794 -8.555 1.00 97.19 272 LEU A O 1
ATOM 2182 N N . LYS A 1 273 ? 4.330 -11.319 -8.289 1.00 96.88 273 LYS A N 1
ATOM 2183 C CA . LYS A 1 273 ? 3.675 -12.351 -9.096 1.00 96.88 273 LYS A CA 1
ATOM 2184 C C . LYS A 1 273 ? 2.301 -12.718 -8.537 1.00 96.88 273 LYS A C 1
ATOM 2186 O O . LYS A 1 273 ? 1.336 -12.766 -9.293 1.00 96.88 273 LYS A O 1
ATOM 2191 N N . ARG A 1 274 ? 2.193 -12.920 -7.220 1.00 96.38 274 ARG A N 1
ATOM 2192 C CA . ARG A 1 274 ? 0.923 -13.252 -6.554 1.00 96.38 274 ARG A CA 1
ATOM 2193 C C . ARG A 1 274 ? -0.122 -12.145 -6.722 1.00 96.38 274 ARG A C 1
ATOM 2195 O O . ARG A 1 274 ? -1.287 -12.435 -6.982 1.00 96.38 274 ARG A O 1
ATOM 2202 N N . VAL A 1 275 ? 0.287 -10.878 -6.627 1.00 97.12 275 VAL A N 1
ATOM 2203 C CA . VAL A 1 275 ? -0.588 -9.727 -6.905 1.00 97.12 275 VAL A CA 1
ATOM 2204 C C . VAL A 1 275 ? -1.052 -9.734 -8.358 1.00 97.12 275 VAL A C 1
ATOM 2206 O O . VAL A 1 275 ? -2.242 -9.559 -8.605 1.00 97.12 275 VAL A O 1
ATOM 2209 N N . LEU A 1 276 ? -0.152 -9.975 -9.316 1.00 97.06 276 LEU A N 1
ATOM 2210 C CA . LEU A 1 276 ? -0.507 -10.042 -10.735 1.00 97.06 276 LEU A CA 1
ATOM 2211 C C . LEU A 1 276 ? -1.494 -11.175 -11.036 1.00 97.06 276 LEU A C 1
ATOM 2213 O O . LEU A 1 276 ? -2.470 -10.946 -11.751 1.00 97.06 276 LEU A O 1
ATOM 2217 N N . GLU A 1 277 ? -1.295 -12.353 -10.445 1.00 96.38 277 GLU A N 1
ATOM 2218 C CA . GLU A 1 277 ? -2.234 -13.478 -10.526 1.00 96.38 277 GLU A CA 1
ATOM 2219 C C . GLU A 1 277 ? -3.606 -13.109 -9.935 1.00 96.38 277 GLU A C 1
ATOM 2221 O O . GLU A 1 277 ? -4.634 -13.394 -10.545 1.00 96.38 277 GLU A O 1
ATOM 2226 N N . TYR A 1 278 ? -3.639 -12.406 -8.799 1.00 96.12 278 TYR A N 1
ATOM 2227 C CA . TYR A 1 278 ? -4.876 -11.959 -8.148 1.00 96.12 278 TYR A CA 1
ATOM 2228 C C . TYR A 1 278 ? -5.676 -10.923 -8.959 1.00 96.12 278 TYR A C 1
ATOM 2230 O O . TYR A 1 278 ? -6.909 -10.972 -8.992 1.00 96.12 278 TYR A O 1
ATOM 2238 N N . VAL A 1 279 ? -5.006 -9.962 -9.602 1.00 95.94 279 VAL A N 1
ATOM 2239 C CA . VAL A 1 279 ? -5.691 -8.888 -10.350 1.00 95.94 279 VAL A CA 1
ATOM 2240 C C . VAL A 1 279 ? -6.075 -9.287 -11.777 1.00 95.94 279 VAL A C 1
ATOM 2242 O O . VAL A 1 279 ? -6.934 -8.626 -12.372 1.00 95.94 279 VAL A O 1
ATOM 2245 N N . HIS A 1 280 ? -5.459 -10.340 -12.330 1.00 94.62 280 HIS A N 1
ATOM 2246 C CA . HIS A 1 280 ? -5.782 -10.890 -13.654 1.00 94.62 280 HIS A CA 1
ATOM 2247 C C . HIS A 1 280 ? -6.683 -12.130 -13.615 1.00 94.62 280 HIS A C 1
ATOM 2249 O O . HIS A 1 280 ? -7.307 -12.425 -14.639 1.00 94.62 280 HIS A O 1
ATOM 2255 N N . GLY A 1 281 ? -6.762 -12.817 -12.469 1.00 88.06 281 GLY A N 1
ATOM 2256 C CA . GLY A 1 281 ? -7.742 -13.871 -12.182 1.00 88.06 281 GLY A CA 1
ATOM 2257 C C . GLY A 1 281 ? -9.151 -13.329 -11.970 1.00 88.06 281 GLY A C 1
ATOM 2258 O O . GLY A 1 281 ? -10.076 -13.938 -12.548 1.00 88.06 281 GLY A O 1
#